Protein AF-A0AAW5AUQ8-F1 (afdb_monomer_lite)

Sequence (265 aa):
MKAKEVIKRIFVQLNVLSTINRLRYYKKQRVYYNVNNAKYKKRCLFIYIVDPFIEKAFPERHQNLWQAKEMARIIGTRGYVVDVVDYMNRNAKLKFNYDMVVGLIPRGIDIYTKHMNPGCLRIAYLTSMNLAITTGNEKIRLDELKQRRGIELSPRRGSSTVIGKEIEQFDGAWYIGNKYNFHSYDCFKMPPSFRIVNSGYAFDWAKENIERDSKSFVFFASSGQVHKGLDLLLELFSQHLKDYTLYVCGWKLRKECNLLEMSIG

Structure (mmCIF, N/CA/C/O backbone):
data_AF-A0AAW5AUQ8-F1
#
_entry.id   AF-A0AAW5AUQ8-F1
#
loop_
_atom_site.group_PDB
_atom_site.id
_atom_site.type_symbol
_atom_site.label_atom_id
_atom_site.label_alt_id
_atom_site.label_comp_id
_atom_site.label_asym_id
_atom_site.label_entity_id
_atom_site.label_seq_id
_atom_site.pdbx_PDB_ins_code
_atom_site.Cartn_x
_atom_site.Cartn_y
_atom_site.Cartn_z
_atom_site.occupancy
_atom_site.B_iso_or_equiv
_atom_site.auth_seq_id
_atom_site.auth_comp_id
_atom_site.auth_asym_id
_atom_site.auth_atom_id
_atom_site.pdbx_PDB_model_num
ATOM 1 N N . MET A 1 1 ? 24.697 2.304 44.919 1.00 51.31 1 MET A N 1
ATOM 2 C CA . MET A 1 1 ? 25.376 1.736 43.727 1.00 51.31 1 MET A CA 1
ATOM 3 C C . MET A 1 1 ? 24.423 1.275 42.617 1.00 51.31 1 MET A C 1
ATOM 5 O O . MET A 1 1 ? 24.689 1.606 41.476 1.00 51.31 1 MET A O 1
ATOM 9 N N . LYS A 1 2 ? 23.271 0.643 42.894 1.00 59.00 2 LYS A N 1
ATOM 10 C CA . LYS A 1 2 ? 22.385 0.056 41.858 1.00 59.00 2 LYS A CA 1
ATOM 11 C C . LYS A 1 2 ? 21.810 1.015 40.787 1.00 59.00 2 LYS A C 1
ATOM 13 O O . LYS A 1 2 ? 21.584 0.586 39.662 1.00 59.00 2 LYS A O 1
ATOM 18 N N . ALA A 1 3 ? 21.596 2.300 41.085 1.00 53.41 3 ALA A N 1
ATOM 19 C CA . ALA A 1 3 ? 20.976 3.238 40.136 1.00 53.41 3 ALA A CA 1
ATOM 20 C C . ALA A 1 3 ? 21.895 3.644 38.962 1.00 53.41 3 ALA A C 1
ATOM 22 O O . ALA A 1 3 ? 21.428 3.777 37.832 1.00 53.41 3 ALA A O 1
ATOM 23 N N . LYS A 1 4 ? 23.209 3.794 39.198 1.00 43.59 4 LYS A N 1
ATOM 24 C CA . LYS A 1 4 ? 24.175 4.190 38.154 1.00 43.59 4 LYS A CA 1
ATOM 25 C C . LYS A 1 4 ? 24.398 3.070 37.128 1.00 43.59 4 LYS A C 1
ATOM 27 O O . LYS A 1 4 ? 24.438 3.356 35.933 1.00 43.59 4 LYS A O 1
ATOM 32 N N . GLU A 1 5 ? 24.453 1.806 37.560 1.00 54.34 5 GLU A N 1
ATOM 33 C CA . GLU A 1 5 ? 24.491 0.641 36.659 1.00 54.34 5 GLU A CA 1
ATOM 34 C C . GLU A 1 5 ? 23.248 0.543 35.762 1.00 54.34 5 GLU A C 1
ATOM 36 O O . GLU A 1 5 ? 23.368 0.262 34.568 1.00 54.34 5 GLU A O 1
ATOM 41 N N . VAL A 1 6 ? 22.053 0.775 36.320 1.00 58.03 6 VAL A N 1
ATOM 42 C CA . VAL A 1 6 ? 20.783 0.696 35.579 1.00 58.03 6 VAL A CA 1
ATOM 43 C C . VAL A 1 6 ? 20.697 1.801 34.527 1.00 58.03 6 VAL A C 1
ATOM 45 O O . VAL A 1 6 ? 20.400 1.515 33.369 1.00 58.03 6 VAL A O 1
ATOM 48 N N . ILE A 1 7 ? 21.050 3.039 34.886 1.00 53.34 7 ILE A N 1
ATOM 49 C CA . ILE A 1 7 ? 21.091 4.171 33.947 1.00 53.34 7 ILE A CA 1
ATOM 50 C C . ILE A 1 7 ? 22.097 3.903 32.820 1.00 53.34 7 ILE A C 1
ATOM 52 O O . ILE A 1 7 ? 21.775 4.097 31.648 1.00 53.34 7 ILE A O 1
ATOM 56 N N . LYS A 1 8 ? 23.288 3.383 33.146 1.00 44.75 8 LYS A N 1
ATOM 57 C CA . LYS A 1 8 ? 24.311 3.027 32.150 1.00 44.75 8 LYS A CA 1
ATOM 58 C C . LYS A 1 8 ? 23.821 1.931 31.197 1.00 44.75 8 LYS A C 1
ATOM 60 O O . LYS A 1 8 ? 24.030 2.046 29.992 1.00 44.75 8 LYS A O 1
ATOM 65 N N . ARG A 1 9 ? 23.123 0.902 31.697 1.00 45.62 9 ARG A N 1
ATOM 66 C CA . ARG A 1 9 ? 22.527 -0.162 30.864 1.00 45.62 9 ARG A CA 1
ATOM 67 C C . ARG A 1 9 ? 21.424 0.361 29.944 1.00 45.62 9 ARG A C 1
ATOM 69 O O . ARG A 1 9 ? 21.434 0.018 28.766 1.00 45.62 9 ARG A O 1
ATOM 76 N N . ILE A 1 10 ? 20.531 1.215 30.446 1.00 52.53 10 ILE A N 1
ATOM 77 C CA . ILE A 1 10 ? 19.478 1.852 29.637 1.00 52.53 10 ILE A CA 1
ATOM 78 C C . ILE A 1 10 ? 20.108 2.715 28.539 1.00 52.53 10 ILE A C 1
ATOM 80 O O . ILE A 1 10 ? 19.727 2.606 27.378 1.00 52.53 10 ILE A O 1
ATOM 84 N N . PHE A 1 11 ? 21.119 3.521 28.872 1.00 45.62 11 PHE A N 1
ATOM 85 C CA . PHE A 1 11 ? 21.793 4.388 27.905 1.00 45.62 11 PHE A CA 1
ATOM 86 C C . PHE A 1 11 ? 22.533 3.589 26.820 1.00 45.62 11 PHE A C 1
ATOM 88 O O . PHE A 1 11 ? 22.452 3.916 25.637 1.00 45.62 11 PHE A O 1
ATOM 95 N N . VAL A 1 12 ? 23.196 2.490 27.195 1.00 55.72 12 VAL A N 1
ATOM 96 C CA . VAL A 1 12 ? 23.821 1.561 26.239 1.00 55.72 12 VAL A CA 1
ATOM 97 C C . VAL A 1 12 ? 22.769 0.896 25.352 1.00 55.72 12 VAL A C 1
ATOM 99 O O . VAL A 1 12 ? 22.942 0.871 24.137 1.00 55.72 12 VAL A O 1
ATOM 102 N N . GLN A 1 13 ? 21.653 0.418 25.909 1.00 49.97 13 GLN A N 1
ATOM 103 C CA . GLN A 1 13 ? 20.565 -0.169 25.120 1.00 49.97 13 GLN A CA 1
ATOM 104 C C . GLN A 1 13 ? 19.938 0.843 24.154 1.00 49.97 13 GLN A C 1
ATOM 106 O O . GLN A 1 13 ? 19.708 0.506 22.995 1.00 49.97 13 GLN A O 1
ATOM 111 N N . LEU A 1 14 ? 19.723 2.090 24.581 1.00 52.72 14 LEU A N 1
ATOM 112 C CA . LEU A 1 14 ? 19.230 3.169 23.721 1.00 52.72 14 LEU A CA 1
ATOM 113 C C . LEU A 1 14 ? 20.217 3.498 22.591 1.00 52.72 14 LEU A C 1
ATOM 115 O O . LEU A 1 14 ? 19.790 3.668 21.451 1.00 52.72 14 LEU A O 1
ATOM 119 N N . ASN A 1 15 ? 21.524 3.518 22.870 1.00 63.34 15 ASN A N 1
ATOM 120 C CA . ASN A 1 15 ? 22.565 3.735 21.858 1.00 63.34 15 ASN A CA 1
ATOM 121 C C . ASN A 1 15 ? 22.711 2.561 20.881 1.00 63.34 15 ASN A C 1
ATOM 123 O O . ASN A 1 15 ? 22.954 2.757 19.689 1.00 63.34 15 ASN A O 1
ATOM 127 N N . VAL A 1 16 ? 22.530 1.329 21.353 1.00 63.59 16 VAL A N 1
ATOM 128 C CA . VAL A 1 16 ? 22.509 0.139 20.495 1.00 63.59 16 VAL A CA 1
ATOM 129 C C . VAL A 1 16 ? 21.260 0.151 19.612 1.00 63.59 16 VAL A C 1
ATOM 131 O O . VAL A 1 16 ? 21.371 -0.025 18.400 1.00 63.59 16 VAL A O 1
ATOM 134 N N . LEU A 1 17 ? 20.082 0.441 20.173 1.00 59.78 17 LEU A N 1
ATOM 135 C CA . LEU A 1 17 ? 18.829 0.562 19.421 1.00 59.78 17 LEU A CA 1
ATOM 136 C C . LEU A 1 17 ? 18.890 1.693 18.389 1.00 59.78 17 LEU A C 1
ATOM 138 O O . LEU A 1 17 ? 18.476 1.495 17.247 1.00 59.78 17 LEU A O 1
ATOM 142 N N . SER A 1 18 ? 19.442 2.855 18.745 1.00 64.81 18 SER A N 1
ATOM 143 C CA . SER A 1 18 ? 19.611 3.977 17.815 1.00 64.81 18 SER A CA 1
ATOM 144 C C . SER A 1 18 ? 20.573 3.622 16.678 1.00 64.81 18 SER A C 1
ATOM 146 O O . SER A 1 18 ? 20.280 3.899 15.514 1.00 64.81 18 SER A O 1
ATOM 148 N N . THR A 1 19 ? 21.662 2.911 16.978 1.00 67.69 19 THR A N 1
ATOM 149 C CA . THR A 1 19 ? 22.620 2.417 15.979 1.00 67.69 19 THR A CA 1
ATOM 150 C C . THR A 1 19 ? 21.989 1.372 15.055 1.00 67.69 19 THR A C 1
ATOM 152 O O . THR A 1 19 ? 22.131 1.471 13.835 1.00 67.69 19 THR A O 1
ATOM 155 N N . ILE A 1 20 ? 21.236 0.409 15.595 1.00 70.62 20 ILE A N 1
ATOM 156 C CA . ILE A 1 20 ? 20.502 -0.601 14.816 1.00 70.62 20 ILE A CA 1
ATOM 157 C C . ILE A 1 20 ? 19.458 0.066 13.917 1.00 70.62 20 ILE A C 1
ATOM 159 O O . ILE A 1 20 ? 19.358 -0.271 12.736 1.00 70.62 20 ILE A O 1
ATOM 163 N N . ASN A 1 21 ? 18.708 1.037 14.440 1.00 70.56 21 ASN A N 1
ATOM 164 C CA . ASN A 1 21 ? 17.722 1.793 13.671 1.00 70.56 21 ASN A CA 1
ATOM 165 C C . ASN A 1 21 ? 18.383 2.602 12.554 1.00 70.56 21 ASN A C 1
ATOM 167 O O . ASN A 1 21 ? 17.881 2.616 11.432 1.00 70.56 21 ASN A O 1
ATOM 171 N N . ARG A 1 22 ? 19.551 3.197 12.818 1.00 72.75 22 ARG A N 1
ATOM 172 C CA . ARG A 1 22 ? 20.347 3.908 11.814 1.00 72.75 22 ARG A CA 1
ATOM 173 C C . ARG A 1 22 ? 20.864 2.966 10.723 1.00 72.75 22 ARG A C 1
ATOM 175 O O . ARG A 1 22 ? 20.752 3.277 9.542 1.00 72.75 22 ARG A O 1
ATOM 182 N N . LEU A 1 23 ? 21.371 1.788 11.086 1.00 72.56 23 LEU A N 1
ATOM 183 C CA . LEU A 1 23 ? 21.793 0.762 10.124 1.00 72.56 23 LEU A CA 1
ATOM 184 C C . LEU A 1 23 ? 20.619 0.251 9.281 1.00 72.56 23 LEU A C 1
ATOM 186 O O . LEU A 1 23 ? 20.751 0.102 8.067 1.00 72.56 23 LEU A O 1
ATOM 190 N N . ARG A 1 24 ? 19.460 0.009 9.905 1.00 72.62 24 ARG A N 1
ATOM 191 C CA . ARG A 1 24 ? 18.218 -0.350 9.206 1.00 72.62 24 ARG A CA 1
ATOM 192 C C . ARG A 1 24 ? 17.794 0.745 8.233 1.00 72.62 24 ARG A C 1
ATOM 194 O O . ARG A 1 24 ? 17.503 0.433 7.084 1.00 72.62 24 ARG A O 1
ATOM 201 N N . TYR A 1 25 ? 17.826 2.004 8.659 1.00 76.44 25 TYR A N 1
ATOM 202 C CA . TYR A 1 25 ? 17.542 3.150 7.801 1.00 76.44 25 TYR A CA 1
ATOM 203 C C . TYR A 1 25 ? 18.468 3.178 6.580 1.00 76.44 25 TYR A C 1
ATOM 205 O O . TYR A 1 25 ? 17.984 3.189 5.453 1.00 76.44 25 TYR A O 1
ATOM 213 N N . TYR A 1 26 ? 19.787 3.078 6.773 1.00 77.06 26 TYR A N 1
ATOM 214 C CA . TYR A 1 26 ? 20.745 3.069 5.662 1.00 77.06 26 TYR A CA 1
ATOM 215 C C . TYR A 1 26 ? 20.581 1.878 4.717 1.00 77.06 26 TYR A C 1
ATOM 217 O O . TYR A 1 26 ? 20.778 2.031 3.513 1.00 77.06 26 TYR A O 1
ATOM 225 N N . LYS A 1 27 ? 20.201 0.697 5.224 1.00 77.69 27 LYS A N 1
ATOM 226 C CA . LYS A 1 27 ? 19.850 -0.442 4.364 1.00 77.69 27 LYS A CA 1
ATOM 227 C C . LYS A 1 27 ? 18.660 -0.095 3.464 1.00 77.69 27 LYS A C 1
ATOM 229 O O . LYS A 1 27 ? 18.742 -0.305 2.260 1.00 77.69 27 LYS A O 1
ATOM 234 N N . LYS A 1 28 ? 17.616 0.536 4.008 1.00 79.94 28 LYS A N 1
ATOM 235 C CA . LYS A 1 28 ? 16.442 0.966 3.228 1.00 79.94 28 LYS A CA 1
ATOM 236 C C . LYS A 1 28 ? 16.741 2.029 2.168 1.00 79.94 28 LYS A C 1
ATOM 238 O O . LYS A 1 28 ? 16.015 2.129 1.189 1.00 79.94 28 LYS A O 1
ATOM 243 N N . GLN A 1 29 ? 17.837 2.773 2.304 1.00 82.88 29 GLN A N 1
ATOM 244 C CA . GLN A 1 29 ? 18.267 3.760 1.304 1.00 82.88 29 GLN A CA 1
ATOM 245 C C . GLN A 1 29 ? 18.998 3.147 0.093 1.00 82.88 29 GLN A C 1
ATOM 247 O O . GLN A 1 29 ? 19.510 3.875 -0.758 1.00 82.88 29 GLN A O 1
ATOM 252 N N . ARG A 1 30 ? 19.068 1.815 -0.016 1.00 89.25 30 ARG A N 1
ATOM 253 C CA . ARG A 1 30 ? 19.692 1.123 -1.151 1.00 89.25 30 ARG A CA 1
ATOM 254 C C . ARG A 1 30 ? 18.659 0.709 -2.197 1.00 89.25 30 ARG A C 1
ATOM 256 O O . ARG A 1 30 ? 17.480 0.545 -1.900 1.00 89.25 30 ARG A O 1
ATOM 263 N N . VAL A 1 31 ? 19.148 0.505 -3.416 1.00 95.44 31 VAL A N 1
ATOM 264 C CA . VAL A 1 31 ? 18.431 -0.224 -4.467 1.00 95.44 31 VAL A CA 1
ATOM 265 C C . VAL A 1 31 ? 18.875 -1.680 -4.399 1.00 95.44 31 VAL A C 1
ATOM 267 O O . VAL A 1 31 ? 20.076 -1.966 -4.362 1.00 95.44 31 VAL A O 1
ATOM 270 N N . TYR A 1 32 ? 17.911 -2.588 -4.363 1.00 96.56 32 TYR A N 1
ATOM 271 C CA . TYR A 1 32 ? 18.122 -4.027 -4.321 1.00 96.56 32 TYR A CA 1
ATOM 272 C C . TYR A 1 32 ? 17.917 -4.590 -5.717 1.00 96.56 32 TYR A C 1
ATOM 274 O O . TYR A 1 32 ? 16.794 -4.661 -6.202 1.00 96.56 32 TYR A O 1
ATOM 282 N N . TYR A 1 33 ? 19.018 -4.942 -6.374 1.00 97.19 33 TYR A N 1
ATOM 283 C CA . TYR A 1 33 ? 19.001 -5.378 -7.764 1.00 97.19 33 TYR A CA 1
ATOM 284 C C . TYR A 1 33 ? 18.732 -6.878 -7.883 1.00 97.19 33 TYR A C 1
ATOM 286 O O . TYR A 1 33 ? 19.307 -7.661 -7.129 1.00 97.19 33 TYR A O 1
ATOM 294 N N . ASN A 1 34 ? 17.925 -7.263 -8.874 1.00 97.12 34 ASN A N 1
ATOM 295 C CA . ASN A 1 34 ? 17.608 -8.645 -9.236 1.00 97.12 34 ASN A CA 1
ATOM 296 C C . ASN A 1 34 ? 17.142 -9.504 -8.047 1.00 97.12 34 ASN A C 1
ATOM 298 O O . ASN A 1 34 ? 17.666 -10.588 -7.794 1.00 97.12 34 ASN A O 1
ATOM 302 N N . VAL A 1 35 ? 16.144 -9.021 -7.303 1.00 96.56 35 VAL A N 1
ATOM 303 C CA . VAL A 1 35 ? 15.653 -9.698 -6.089 1.00 96.56 35 VAL A CA 1
ATOM 304 C C . VAL A 1 35 ? 14.987 -11.047 -6.368 1.00 96.56 35 VAL A C 1
ATOM 306 O O . VAL A 1 35 ? 14.791 -11.840 -5.451 1.00 96.56 35 VAL A O 1
ATOM 309 N N . ASN A 1 36 ? 14.615 -11.298 -7.625 1.00 96.25 36 ASN A N 1
ATOM 310 C CA . ASN A 1 36 ? 14.014 -12.542 -8.087 1.00 96.25 36 ASN A CA 1
ATOM 311 C C . ASN A 1 36 ? 15.023 -13.501 -8.748 1.00 96.25 36 ASN A C 1
ATOM 313 O O . ASN A 1 36 ? 14.602 -14.538 -9.255 1.00 96.25 36 ASN A O 1
ATOM 317 N N . ASN A 1 37 ? 16.327 -13.184 -8.740 1.00 94.88 37 ASN A N 1
ATOM 318 C CA . ASN A 1 37 ? 17.410 -13.999 -9.316 1.00 94.88 37 ASN A CA 1
ATOM 319 C C . ASN A 1 37 ? 17.166 -14.434 -10.773 1.00 94.88 37 ASN A C 1
ATOM 321 O O . ASN A 1 37 ? 17.557 -15.523 -11.196 1.00 94.88 37 ASN A O 1
ATOM 325 N N . ALA A 1 38 ? 16.511 -13.581 -11.555 1.00 94.06 38 ALA A N 1
ATOM 326 C CA . ALA A 1 38 ? 16.150 -13.870 -12.930 1.00 94.06 38 ALA A CA 1
ATOM 327 C C . ALA A 1 38 ? 17.278 -13.510 -13.913 1.00 94.06 38 ALA A C 1
ATOM 329 O O . ALA A 1 38 ? 18.170 -12.710 -13.614 1.00 94.06 38 ALA A O 1
ATOM 330 N N . LYS A 1 39 ? 17.220 -14.090 -15.118 1.00 93.81 39 LYS A N 1
ATOM 331 C CA . LYS A 1 39 ? 18.164 -13.844 -16.224 1.00 93.81 39 LYS A CA 1
ATOM 332 C C . LYS A 1 39 ? 17.438 -13.365 -17.487 1.00 93.81 39 LYS A C 1
ATOM 334 O O . LYS A 1 39 ? 17.652 -13.889 -18.575 1.00 93.81 39 LYS A O 1
ATOM 339 N N . TYR A 1 40 ? 16.547 -12.389 -17.332 1.00 95.62 40 TYR A N 1
ATOM 340 C CA . TYR A 1 40 ? 15.827 -11.778 -18.452 1.00 95.62 40 TYR A CA 1
ATOM 341 C C . TYR A 1 40 ? 16.486 -10.478 -18.915 1.00 95.62 40 TYR A C 1
ATOM 343 O O . TYR A 1 40 ? 17.280 -9.876 -18.194 1.00 95.62 40 TYR A O 1
ATOM 351 N N . LYS A 1 41 ? 16.130 -10.037 -20.127 1.00 94.38 41 LYS A N 1
ATOM 352 C CA . LYS A 1 41 ? 16.577 -8.749 -20.676 1.00 94.38 41 LYS A CA 1
ATOM 353 C C . LYS A 1 41 ? 15.757 -7.573 -20.146 1.00 94.38 41 LYS A C 1
ATOM 355 O O . LYS A 1 41 ? 16.330 -6.522 -19.887 1.00 94.38 41 LYS A O 1
ATOM 360 N N . LYS A 1 42 ? 14.440 -7.756 -19.979 1.00 98.31 42 LYS A N 1
ATOM 361 C CA . LYS A 1 42 ? 13.551 -6.693 -19.502 1.00 98.31 42 LYS A CA 1
ATOM 362 C C . LYS A 1 42 ? 13.687 -6.486 -17.999 1.00 98.31 42 LYS A C 1
ATOM 364 O O . LYS A 1 42 ? 13.855 -7.456 -17.255 1.00 98.31 42 LYS A O 1
ATOM 369 N N . ARG A 1 43 ? 13.579 -5.238 -17.545 1.00 98.69 43 ARG A N 1
ATOM 370 C CA . ARG A 1 43 ? 13.698 -4.856 -16.130 1.00 98.69 43 ARG A CA 1
ATOM 371 C C . ARG A 1 43 ? 12.453 -4.150 -15.615 1.00 98.69 43 ARG A C 1
ATOM 373 O O . ARG A 1 43 ? 11.892 -3.288 -16.283 1.00 98.69 43 ARG A O 1
ATOM 380 N N . CYS A 1 44 ? 12.051 -4.512 -14.402 1.00 98.75 44 CYS A N 1
ATOM 381 C CA . CYS A 1 44 ? 10.991 -3.860 -13.651 1.00 98.75 44 CYS A CA 1
ATOM 382 C C . CYS A 1 44 ? 11.581 -3.174 -12.417 1.00 98.75 44 CYS A C 1
ATOM 384 O O . CYS A 1 44 ? 12.219 -3.838 -11.597 1.00 98.75 44 CYS A O 1
ATOM 386 N N . LEU A 1 45 ? 11.316 -1.878 -12.249 1.00 98.62 45 LEU A N 1
ATOM 387 C CA . LEU A 1 45 ? 11.558 -1.181 -10.989 1.00 98.62 45 LEU A CA 1
ATOM 388 C C . LEU A 1 45 ? 10.313 -1.286 -10.114 1.00 98.62 45 LEU A C 1
ATOM 390 O O . LEU A 1 45 ? 9.248 -0.795 -10.479 1.00 98.62 45 LEU A O 1
ATOM 394 N N . PHE A 1 46 ? 10.451 -1.887 -8.940 1.00 98.25 46 PHE A N 1
ATOM 395 C CA . PHE A 1 46 ? 9.382 -1.997 -7.960 1.00 98.25 46 PHE A CA 1
ATOM 396 C C . PHE A 1 46 ? 9.653 -1.072 -6.766 1.00 98.25 46 PHE A C 1
ATOM 398 O O . PHE A 1 46 ? 10.503 -1.342 -5.916 1.00 98.25 46 PHE A O 1
ATOM 405 N N . ILE A 1 47 ? 8.934 0.049 -6.709 1.00 97.25 47 ILE A N 1
ATOM 406 C CA . ILE A 1 47 ? 9.048 1.057 -5.650 1.00 97.25 47 ILE A CA 1
ATOM 407 C C . ILE A 1 47 ? 8.068 0.688 -4.532 1.00 97.25 47 ILE A C 1
ATOM 409 O O . ILE A 1 47 ? 6.899 1.084 -4.549 1.00 97.25 47 ILE A O 1
ATOM 413 N N . TYR A 1 48 ? 8.535 -0.105 -3.567 1.00 95.62 48 TYR A N 1
ATOM 414 C CA . TYR A 1 48 ? 7.723 -0.579 -2.446 1.00 95.62 48 TYR A CA 1
ATOM 415 C C . TYR A 1 48 ? 8.570 -0.869 -1.198 1.00 95.62 48 TYR A C 1
ATOM 417 O O . TYR A 1 48 ? 9.562 -0.200 -0.962 1.00 95.62 48 TYR A O 1
ATOM 425 N N . ILE A 1 49 ? 8.168 -1.788 -0.320 1.00 93.69 49 ILE A N 1
ATOM 426 C CA . ILE A 1 49 ? 8.955 -2.155 0.862 1.00 93.69 49 ILE A CA 1
ATOM 427 C C . ILE A 1 49 ? 10.121 -3.065 0.472 1.00 93.69 49 ILE A C 1
ATOM 429 O O . ILE A 1 49 ? 9.946 -4.046 -0.249 1.00 93.69 49 ILE A O 1
ATOM 433 N N . VAL A 1 50 ? 11.308 -2.772 1.002 1.00 93.75 50 VAL A N 1
ATOM 434 C CA . VAL A 1 50 ? 12.512 -3.580 0.743 1.00 93.75 50 VAL A CA 1
ATOM 435 C C . VAL A 1 50 ? 12.759 -4.658 1.796 1.00 93.75 50 VAL A C 1
ATOM 437 O O . VAL A 1 50 ? 13.477 -5.611 1.515 1.00 93.75 50 VAL A O 1
ATOM 440 N N . ASP A 1 51 ? 12.161 -4.545 2.991 1.00 90.88 51 ASP A N 1
ATOM 441 C CA . ASP A 1 51 ? 12.398 -5.462 4.122 1.00 90.88 51 ASP A CA 1
ATOM 442 C C . ASP A 1 51 ? 12.364 -6.960 3.741 1.00 90.88 51 ASP A C 1
ATOM 444 O O . ASP A 1 51 ? 13.285 -7.685 4.131 1.00 90.88 51 ASP A O 1
ATOM 448 N N . PRO A 1 52 ? 11.403 -7.443 2.926 1.00 91.38 52 PRO A N 1
ATOM 449 C CA . PRO A 1 52 ? 11.333 -8.855 2.552 1.00 91.38 52 PRO A CA 1
ATOM 450 C C . PRO A 1 52 ? 12.559 -9.367 1.791 1.00 91.38 52 PRO A C 1
ATOM 452 O O . PRO A 1 52 ? 12.848 -10.559 1.833 1.00 91.38 52 PRO A O 1
ATOM 455 N N . PHE A 1 53 ? 13.274 -8.489 1.092 1.00 91.38 53 PHE A N 1
ATOM 456 C CA . PHE A 1 53 ? 14.401 -8.842 0.226 1.00 91.38 53 PHE A CA 1
ATOM 457 C C . PHE A 1 53 ? 15.760 -8.711 0.929 1.00 91.38 53 PHE A C 1
ATOM 459 O O . PHE A 1 53 ? 16.794 -9.013 0.340 1.00 91.38 53 PHE A O 1
ATOM 466 N N . ILE A 1 54 ? 15.769 -8.248 2.184 1.00 86.94 54 ILE A N 1
ATOM 467 C CA . ILE A 1 54 ? 16.988 -7.985 2.964 1.00 86.94 54 ILE A CA 1
ATOM 468 C C . ILE A 1 54 ? 17.127 -8.966 4.122 1.00 86.94 54 ILE A C 1
ATOM 470 O O . ILE A 1 54 ? 18.240 -9.357 4.485 1.00 86.94 54 ILE A O 1
ATOM 474 N N . GLU A 1 55 ? 16.011 -9.271 4.780 1.00 78.25 55 GLU A N 1
ATOM 475 C CA . GLU A 1 55 ? 16.011 -10.067 6.000 1.00 78.25 55 GLU A CA 1
ATOM 476 C C . GLU A 1 55 ? 16.295 -11.547 5.673 1.00 78.25 55 GLU A C 1
ATOM 478 O O . GLU A 1 55 ? 15.681 -12.128 4.779 1.00 78.25 55 GLU A O 1
ATOM 483 N N . LYS A 1 56 ? 17.264 -12.149 6.387 1.00 72.94 56 LYS A N 1
ATOM 484 C CA . LYS A 1 56 ? 17.662 -13.559 6.200 1.00 72.94 56 LYS A CA 1
ATOM 485 C C . LYS A 1 56 ? 16.527 -14.520 6.563 1.00 72.94 56 LYS A C 1
ATOM 487 O O . LYS A 1 56 ? 16.284 -15.477 5.840 1.00 72.94 56 LYS A O 1
ATOM 492 N N . ALA A 1 57 ? 15.860 -14.253 7.684 1.00 76.75 57 ALA A N 1
ATOM 493 C CA . ALA A 1 57 ? 14.622 -14.913 8.070 1.00 76.75 57 ALA A CA 1
ATOM 494 C C . ALA A 1 57 ? 13.451 -14.057 7.590 1.00 76.75 57 ALA A C 1
ATOM 496 O O . ALA A 1 57 ? 13.518 -12.828 7.657 1.00 76.75 57 ALA A O 1
ATOM 497 N N . PHE A 1 58 ? 12.400 -14.694 7.083 1.00 73.75 58 PHE A N 1
ATOM 498 C CA . PHE A 1 58 ? 11.257 -13.965 6.565 1.00 73.75 58 PHE A CA 1
ATOM 499 C C . PHE A 1 58 ? 10.451 -13.325 7.714 1.00 73.75 58 PHE A C 1
ATOM 501 O O . PHE A 1 58 ? 10.047 -14.035 8.632 1.00 73.75 58 PHE A O 1
ATOM 508 N N . PRO A 1 59 ? 10.218 -12.000 7.702 1.00 69.19 59 PRO A N 1
ATOM 509 C CA . PRO A 1 59 ? 9.497 -11.337 8.783 1.00 69.19 59 PRO A CA 1
ATOM 510 C C . PRO A 1 59 ? 7.982 -11.573 8.701 1.00 69.19 59 PRO A C 1
ATOM 512 O O . PRO A 1 59 ? 7.287 -10.948 7.902 1.00 69.19 59 PRO A O 1
ATOM 515 N N . GLU A 1 60 ? 7.439 -12.389 9.602 1.00 72.38 60 GLU A N 1
ATOM 516 C CA . GLU A 1 60 ? 5.997 -12.676 9.721 1.00 72.38 60 GLU A CA 1
ATOM 517 C C . GLU A 1 60 ? 5.245 -11.633 10.567 1.00 72.38 60 GLU A C 1
ATOM 519 O O . GLU A 1 60 ? 4.489 -11.950 11.477 1.00 72.38 60 GLU A O 1
ATOM 524 N N . ARG A 1 61 ? 5.473 -10.342 10.298 1.00 79.25 61 ARG A N 1
ATOM 525 C CA . ARG A 1 61 ? 4.858 -9.246 11.081 1.00 79.25 61 ARG A CA 1
ATOM 526 C C . ARG A 1 61 ? 3.682 -8.564 10.394 1.00 79.25 61 ARG A C 1
ATOM 528 O O . ARG A 1 61 ? 2.872 -7.922 11.055 1.00 79.25 61 ARG A O 1
ATOM 535 N N . HIS A 1 62 ? 3.628 -8.613 9.065 1.00 83.56 62 HIS A N 1
ATOM 536 C CA . HIS A 1 62 ? 2.581 -7.954 8.295 1.00 83.56 62 HIS A CA 1
ATOM 537 C C . HIS A 1 62 ? 2.470 -8.564 6.894 1.00 83.56 62 HIS A C 1
ATOM 539 O O . HIS A 1 62 ? 3.476 -8.851 6.246 1.00 83.56 62 HIS A O 1
ATOM 545 N N . GLN A 1 63 ? 1.240 -8.713 6.404 1.00 85.31 63 GLN A N 1
ATOM 546 C CA . GLN A 1 63 ? 0.949 -9.378 5.132 1.00 85.31 63 GLN A CA 1
ATOM 547 C C . GLN A 1 63 ? 1.625 -8.760 3.901 1.00 85.31 63 GLN A C 1
ATOM 549 O O . GLN A 1 63 ? 2.020 -9.460 2.973 1.00 85.31 63 GLN A O 1
ATOM 554 N N . ASN A 1 64 ? 1.826 -7.443 3.904 1.00 89.75 64 ASN A N 1
ATOM 555 C CA . ASN A 1 64 ? 2.491 -6.759 2.795 1.00 89.75 64 ASN A CA 1
ATOM 556 C C . ASN A 1 64 ? 3.889 -7.317 2.476 1.00 89.75 64 ASN A C 1
ATOM 558 O O . ASN A 1 64 ? 4.337 -7.205 1.338 1.00 89.75 64 ASN A O 1
ATOM 562 N N . LEU A 1 65 ? 4.573 -7.918 3.455 1.00 90.62 65 LEU A N 1
ATOM 563 C CA . LEU A 1 65 ? 5.917 -8.465 3.292 1.00 90.62 65 LEU A CA 1
ATOM 564 C C . LEU A 1 65 ? 5.915 -9.667 2.347 1.00 90.62 65 LEU A C 1
ATOM 566 O O . LEU A 1 65 ? 6.791 -9.770 1.488 1.00 90.62 65 LEU A O 1
ATOM 570 N N . TRP A 1 66 ? 4.928 -10.557 2.474 1.00 88.88 66 TRP A N 1
ATOM 571 C CA . TRP A 1 66 ? 4.868 -11.760 1.640 1.00 88.88 66 TRP A CA 1
ATOM 572 C C . TRP A 1 66 ? 4.300 -11.394 0.272 1.00 88.88 66 TRP A C 1
ATOM 574 O O . TRP A 1 66 ? 4.843 -11.822 -0.743 1.00 88.88 66 TRP A O 1
ATOM 584 N N . GLN A 1 67 ? 3.309 -10.493 0.237 1.00 91.62 67 GLN A N 1
ATOM 585 C CA . GLN A 1 67 ? 2.756 -9.954 -1.005 1.00 91.62 67 GLN A CA 1
ATOM 586 C C . GLN A 1 67 ? 3.835 -9.273 -1.850 1.00 91.62 67 GLN A C 1
ATOM 588 O O . GLN A 1 67 ? 3.869 -9.462 -3.059 1.00 91.62 67 GLN A O 1
ATOM 593 N N . ALA A 1 68 ? 4.752 -8.515 -1.238 1.00 93.88 68 ALA A N 1
ATOM 594 C CA . ALA A 1 68 ? 5.870 -7.896 -1.949 1.00 93.88 68 ALA A CA 1
ATOM 595 C C . ALA A 1 68 ? 6.773 -8.932 -2.632 1.00 93.88 68 ALA A C 1
ATOM 597 O O . ALA A 1 68 ? 7.109 -8.763 -3.806 1.00 93.88 68 ALA A O 1
ATOM 598 N N . LYS A 1 69 ? 7.135 -10.015 -1.926 1.00 92.94 69 LYS A N 1
ATOM 599 C CA . LYS A 1 69 ? 7.900 -11.118 -2.527 1.00 92.94 69 LYS A CA 1
ATOM 600 C C . LYS A 1 69 ? 7.134 -11.777 -3.662 1.00 92.94 69 LYS A C 1
ATOM 602 O O . LYS A 1 69 ? 7.712 -12.026 -4.716 1.00 92.94 69 LYS A O 1
ATOM 607 N N . GLU A 1 70 ? 5.851 -12.034 -3.449 1.00 93.56 70 GLU A N 1
ATOM 608 C CA . GLU A 1 70 ? 5.028 -12.738 -4.421 1.00 93.56 70 GLU A CA 1
ATOM 609 C C . GLU A 1 70 ? 4.786 -11.900 -5.679 1.00 93.56 70 GLU A C 1
ATOM 611 O O . GLU A 1 70 ? 4.919 -12.409 -6.788 1.00 93.56 70 GLU A O 1
ATOM 616 N N . MET A 1 71 ? 4.565 -10.591 -5.538 1.00 95.75 71 MET A N 1
ATOM 617 C CA . MET A 1 71 ? 4.517 -9.666 -6.672 1.00 95.75 71 MET A CA 1
ATOM 618 C C . MET A 1 71 ? 5.828 -9.690 -7.464 1.00 95.75 71 MET A C 1
ATOM 620 O O . MET A 1 71 ? 5.795 -9.849 -8.682 1.00 95.75 71 MET A O 1
ATOM 624 N N . ALA A 1 72 ? 6.988 -9.611 -6.799 1.00 97.19 72 ALA A N 1
ATOM 625 C CA . ALA A 1 72 ? 8.284 -9.690 -7.479 1.00 97.19 72 ALA A CA 1
ATOM 626 C C . ALA A 1 72 ? 8.487 -11.038 -8.201 1.00 97.19 72 ALA A C 1
ATOM 628 O O . ALA A 1 72 ? 8.996 -11.076 -9.325 1.00 97.19 72 ALA A O 1
ATOM 629 N N . ARG A 1 73 ? 8.047 -12.147 -7.593 1.00 96.56 73 ARG A N 1
ATOM 630 C CA . ARG A 1 73 ? 8.079 -13.480 -8.207 1.00 96.56 73 ARG A CA 1
ATOM 631 C C . ARG A 1 73 ? 7.191 -13.539 -9.451 1.00 96.56 73 ARG A C 1
ATOM 633 O O . ARG A 1 73 ? 7.674 -13.940 -10.508 1.00 96.56 73 ARG A O 1
ATOM 640 N N . ILE A 1 74 ? 5.931 -13.107 -9.352 1.00 96.75 74 ILE A N 1
ATOM 641 C CA . ILE A 1 74 ? 4.960 -13.104 -10.457 1.00 96.75 74 ILE A CA 1
ATOM 642 C C . ILE A 1 74 ? 5.448 -12.218 -11.604 1.00 96.75 74 ILE A C 1
ATOM 644 O O . ILE A 1 74 ? 5.449 -12.669 -12.748 1.00 96.75 74 ILE A O 1
ATOM 648 N N . ILE A 1 75 ? 5.941 -11.009 -11.322 1.00 97.81 75 ILE A N 1
ATOM 649 C CA . ILE A 1 75 ? 6.559 -10.138 -12.334 1.00 97.81 75 ILE A CA 1
ATOM 650 C C . ILE A 1 75 ? 7.723 -10.871 -13.026 1.00 97.81 75 ILE A C 1
ATOM 652 O O . ILE A 1 75 ? 7.828 -10.860 -14.253 1.00 97.81 75 ILE A O 1
ATOM 656 N N . GLY A 1 76 ? 8.537 -11.598 -12.256 1.00 97.62 76 GLY A N 1
ATOM 657 C CA . GLY A 1 76 ? 9.578 -12.485 -12.777 1.00 97.62 76 GLY A CA 1
ATOM 658 C C . GLY A 1 76 ? 9.068 -13.550 -13.745 1.00 97.62 76 GLY A C 1
ATOM 659 O O . GLY A 1 76 ? 9.649 -13.729 -14.812 1.00 97.62 76 GLY A O 1
ATOM 660 N N . THR A 1 77 ? 7.952 -14.215 -13.431 1.00 97.31 77 THR A N 1
ATOM 661 C CA . THR A 1 77 ? 7.337 -15.207 -14.339 1.00 97.31 77 THR A CA 1
ATOM 662 C C . THR A 1 77 ? 6.857 -14.603 -15.660 1.00 97.31 77 THR A C 1
ATOM 664 O O . THR A 1 77 ? 6.646 -15.332 -16.624 1.00 97.31 77 THR A O 1
ATOM 667 N N . ARG A 1 78 ? 6.719 -13.272 -15.734 1.00 96.75 78 ARG A N 1
ATOM 668 C CA . ARG A 1 78 ? 6.378 -12.532 -16.957 1.00 96.75 78 ARG A CA 1
ATOM 669 C C . ARG A 1 78 ? 7.603 -12.008 -17.713 1.00 96.75 78 ARG A C 1
ATOM 671 O O . ARG A 1 78 ? 7.452 -11.185 -18.609 1.00 96.75 78 ARG A O 1
ATOM 678 N N . GLY A 1 79 ? 8.804 -12.485 -17.381 1.00 97.69 79 GLY A N 1
ATOM 679 C CA . GLY A 1 79 ? 10.021 -12.200 -18.144 1.00 97.69 79 GLY A CA 1
ATOM 680 C C . GLY A 1 79 ? 10.758 -10.924 -17.732 1.00 97.69 79 GLY A C 1
ATOM 681 O O . GLY A 1 79 ? 11.470 -10.349 -18.553 1.00 97.69 79 GLY A O 1
ATOM 682 N N . TYR A 1 80 ? 10.602 -10.477 -16.482 1.00 98.69 80 TYR A N 1
ATOM 683 C CA . TYR A 1 80 ? 11.277 -9.288 -15.954 1.00 98.69 80 TYR A CA 1
ATOM 684 C C . TYR A 1 80 ? 12.296 -9.640 -14.863 1.00 98.69 80 TYR A C 1
ATOM 686 O O . TYR A 1 80 ? 12.031 -10.422 -13.949 1.00 98.69 80 TYR A O 1
ATOM 694 N N . VAL A 1 81 ? 13.463 -9.008 -14.912 1.00 98.69 81 VAL A N 1
ATOM 695 C CA . VAL A 1 81 ? 14.344 -8.869 -13.746 1.00 98.69 81 VAL A CA 1
ATOM 696 C C . VAL A 1 81 ? 13.761 -7.788 -12.840 1.00 98.69 81 VAL A C 1
ATOM 698 O O . VAL A 1 81 ? 13.459 -6.696 -13.319 1.00 98.69 81 VAL A O 1
ATOM 701 N N . VAL A 1 82 ? 13.585 -8.078 -11.550 1.00 98.69 82 VAL A N 1
ATOM 702 C CA . VAL A 1 82 ? 12.964 -7.134 -10.608 1.00 98.69 82 VAL A CA 1
ATOM 703 C C . VAL A 1 82 ? 14.023 -6.488 -9.732 1.00 98.69 82 VAL A C 1
ATOM 705 O O . VAL A 1 82 ? 14.719 -7.171 -8.980 1.00 98.69 82 VAL A O 1
ATOM 708 N N . ASP A 1 83 ? 14.102 -5.164 -9.795 1.00 98.44 83 ASP A N 1
ATOM 709 C CA . ASP A 1 83 ? 14.847 -4.354 -8.839 1.00 98.44 83 ASP A CA 1
ATOM 710 C C . ASP A 1 83 ? 13.865 -3.684 -7.880 1.00 98.44 83 ASP A C 1
ATOM 712 O O . ASP A 1 83 ? 12.793 -3.244 -8.292 1.00 98.44 83 ASP A O 1
ATOM 716 N N . VAL A 1 84 ? 14.219 -3.591 -6.601 1.00 97.88 84 VAL A N 1
ATOM 717 C CA . VAL A 1 84 ? 13.348 -3.029 -5.562 1.00 97.88 84 VAL A CA 1
ATOM 718 C C . VAL A 1 84 ? 14.014 -1.835 -4.901 1.00 97.88 84 VAL A C 1
ATOM 720 O O . VAL A 1 84 ? 15.201 -1.858 -4.571 1.00 97.88 84 VAL A O 1
ATOM 723 N N . VAL A 1 85 ? 13.230 -0.793 -4.665 1.00 96.50 85 VAL A N 1
ATOM 724 C CA . VAL A 1 85 ? 13.653 0.408 -3.948 1.00 96.50 85 VAL A CA 1
ATOM 725 C C . VAL A 1 85 ? 12.598 0.786 -2.923 1.00 96.50 85 VAL A C 1
ATOM 727 O O . VAL A 1 85 ? 11.403 0.630 -3.171 1.00 96.50 85 VAL A O 1
ATOM 730 N N . ASP A 1 86 ? 13.047 1.253 -1.756 1.00 94.94 86 ASP A N 1
ATOM 731 C CA . ASP A 1 86 ? 12.136 1.616 -0.677 1.00 94.94 86 ASP A CA 1
ATOM 732 C C . ASP A 1 86 ? 11.245 2.794 -1.095 1.00 94.94 86 ASP A C 1
ATOM 734 O O . ASP A 1 86 ? 11.731 3.787 -1.638 1.00 94.94 86 ASP A O 1
ATOM 738 N N . TYR A 1 87 ? 9.948 2.707 -0.804 1.00 92.38 87 TYR A N 1
ATOM 739 C CA . TYR A 1 87 ? 8.963 3.746 -1.123 1.00 92.38 87 TYR A CA 1
ATOM 740 C C . TYR A 1 87 ? 9.180 5.081 -0.385 1.00 92.38 87 TYR A C 1
ATOM 742 O O . TYR A 1 87 ? 8.398 6.013 -0.572 1.00 92.38 87 TYR A O 1
ATOM 750 N N . MET A 1 88 ? 10.196 5.184 0.475 1.00 89.81 88 MET A N 1
ATOM 751 C CA . MET A 1 88 ? 10.649 6.432 1.094 1.00 89.81 88 MET A CA 1
ATOM 752 C C . MET A 1 88 ? 11.962 6.959 0.497 1.00 89.81 88 MET A C 1
ATOM 754 O O . MET A 1 88 ? 12.383 8.067 0.833 1.00 89.81 88 MET A O 1
ATOM 758 N N . ASN A 1 89 ? 12.632 6.198 -0.370 1.00 91.81 89 ASN A N 1
ATOM 759 C CA . ASN A 1 89 ? 13.928 6.569 -0.925 1.00 91.81 89 ASN A CA 1
ATOM 760 C C . ASN A 1 89 ? 13.779 7.480 -2.153 1.00 91.81 89 ASN A C 1
ATOM 762 O O . ASN A 1 89 ? 13.683 7.026 -3.292 1.00 91.81 89 ASN A O 1
ATOM 766 N N . ARG A 1 90 ? 13.804 8.792 -1.908 1.00 89.81 90 ARG A N 1
ATOM 767 C CA . ARG A 1 90 ? 13.696 9.837 -2.942 1.00 89.81 90 ARG A CA 1
ATOM 768 C C . ARG A 1 90 ? 14.986 10.092 -3.724 1.00 89.81 90 ARG A C 1
ATOM 770 O O . ARG A 1 90 ? 14.950 10.800 -4.718 1.00 89.81 90 ARG A O 1
ATOM 777 N N . ASN A 1 91 ? 16.109 9.533 -3.275 1.00 90.62 91 ASN A N 1
ATOM 778 C CA . ASN A 1 91 ? 17.444 9.843 -3.795 1.00 90.62 91 ASN A CA 1
ATOM 779 C C . ASN A 1 91 ? 18.158 8.596 -4.334 1.00 90.62 91 ASN A C 1
ATOM 781 O O . ASN A 1 91 ? 19.390 8.559 -4.413 1.00 90.62 91 ASN A O 1
ATOM 785 N N . ALA A 1 92 ? 17.405 7.541 -4.648 1.00 92.50 92 ALA A N 1
ATOM 786 C CA . ALA A 1 92 ? 17.984 6.287 -5.090 1.00 92.50 92 ALA A CA 1
ATOM 787 C C . ALA A 1 92 ? 18.695 6.473 -6.437 1.00 92.50 92 ALA A C 1
ATOM 789 O O . ALA A 1 92 ? 18.135 7.021 -7.384 1.00 92.50 92 ALA A O 1
ATOM 790 N N . LYS A 1 93 ? 19.934 5.986 -6.528 1.00 93.56 93 LYS A N 1
ATOM 791 C CA . LYS A 1 93 ? 20.719 6.008 -7.766 1.00 93.56 93 LYS A CA 1
ATOM 792 C C . LYS A 1 93 ? 20.504 4.700 -8.521 1.00 93.56 93 LYS A C 1
ATOM 794 O O . LYS A 1 93 ? 20.982 3.648 -8.083 1.00 93.56 93 LYS A O 1
ATOM 799 N N . LEU A 1 94 ? 19.764 4.772 -9.624 1.00 96.75 94 LEU A N 1
ATOM 800 C CA . LEU A 1 94 ? 19.432 3.621 -10.459 1.00 96.75 94 LEU A CA 1
ATOM 801 C C . LEU A 1 94 ? 20.577 3.330 -11.441 1.00 96.75 94 LEU A C 1
ATOM 803 O O . LEU A 1 94 ? 21.125 4.239 -12.058 1.00 96.75 94 LEU A O 1
ATOM 807 N N . LYS A 1 95 ? 20.960 2.054 -11.562 1.00 96.94 95 LYS A N 1
ATOM 808 C CA . LYS A 1 95 ? 22.030 1.596 -12.472 1.00 96.94 95 LYS A CA 1
ATOM 809 C C . LYS A 1 95 ? 21.547 1.265 -13.882 1.00 96.94 95 LYS A C 1
ATOM 811 O O . LYS A 1 95 ? 22.364 1.167 -14.790 1.00 96.94 95 LYS A O 1
ATOM 816 N N . PHE A 1 96 ? 20.253 1.024 -14.042 1.00 97.69 96 PHE A N 1
ATOM 817 C CA . PHE A 1 96 ? 19.663 0.500 -15.267 1.00 97.69 96 PHE A CA 1
ATOM 818 C C . PHE A 1 96 ? 18.488 1.363 -15.701 1.00 97.69 96 PHE A C 1
ATOM 820 O O . PHE A 1 96 ? 17.944 2.120 -14.895 1.00 97.69 96 PHE A O 1
ATOM 827 N N . ASN A 1 97 ? 18.098 1.190 -16.960 1.00 98.25 97 ASN A N 1
ATOM 828 C CA . ASN A 1 97 ? 16.800 1.625 -17.441 1.00 98.25 97 ASN A CA 1
ATOM 829 C C . ASN A 1 97 ? 15.785 0.480 -17.328 1.00 98.25 97 ASN A C 1
ATOM 831 O O . ASN A 1 97 ? 16.164 -0.694 -17.258 1.00 98.25 97 ASN A O 1
ATOM 835 N N . TYR A 1 98 ? 14.506 0.835 -17.293 1.00 98.62 98 TYR A N 1
ATOM 836 C CA . TYR A 1 98 ? 13.406 -0.068 -16.984 1.00 98.62 98 TYR A CA 1
ATOM 837 C C . TYR A 1 98 ? 12.354 -0.061 -18.086 1.00 98.62 98 TYR A C 1
ATOM 839 O O . TYR A 1 98 ? 12.075 0.969 -18.696 1.00 98.62 98 TYR A O 1
ATOM 847 N N . ASP A 1 99 ? 11.753 -1.228 -18.298 1.00 98.69 99 ASP A N 1
ATOM 848 C CA . ASP A 1 99 ? 10.641 -1.455 -19.225 1.00 98.69 99 ASP A CA 1
ATOM 849 C C . ASP A 1 99 ? 9.292 -1.473 -18.493 1.00 98.69 99 ASP A C 1
ATOM 851 O O . ASP A 1 99 ? 8.232 -1.481 -19.116 1.00 98.69 99 ASP A O 1
ATOM 855 N N . MET A 1 100 ? 9.327 -1.531 -17.161 1.00 98.62 100 MET A N 1
ATOM 856 C CA . MET A 1 100 ? 8.160 -1.404 -16.301 1.00 98.62 100 MET A CA 1
ATOM 857 C C . MET A 1 100 ? 8.545 -0.743 -14.976 1.00 98.62 100 MET A C 1
ATOM 859 O O . MET A 1 100 ? 9.585 -1.048 -14.392 1.00 98.62 100 MET A O 1
ATOM 863 N N . VAL A 1 101 ? 7.683 0.127 -14.467 1.00 98.25 101 VAL A N 1
ATOM 864 C CA . VAL A 1 101 ? 7.778 0.712 -13.132 1.00 98.25 101 VAL A CA 1
ATOM 865 C C . VAL A 1 101 ? 6.474 0.442 -12.403 1.00 98.25 101 VAL A C 1
ATOM 867 O O . VAL A 1 101 ? 5.407 0.831 -12.865 1.00 98.25 101 VAL A O 1
ATOM 870 N N . VAL A 1 102 ? 6.561 -0.197 -11.241 1.00 98.12 102 VAL A N 1
ATOM 871 C CA . VAL A 1 102 ? 5.439 -0.361 -10.314 1.00 98.12 102 VAL A CA 1
ATOM 872 C C . VAL A 1 102 ? 5.693 0.551 -9.120 1.00 98.12 102 VAL A C 1
ATOM 874 O O . VAL A 1 102 ? 6.623 0.320 -8.344 1.00 98.12 102 VAL A O 1
ATOM 877 N N . GLY A 1 103 ? 4.891 1.606 -8.985 1.00 95.31 103 GLY A N 1
ATOM 878 C CA . GLY A 1 103 ? 5.088 2.651 -7.982 1.00 95.31 103 GLY A CA 1
ATOM 879 C C . GLY A 1 103 ? 4.033 2.632 -6.887 1.00 95.31 103 GLY A C 1
ATOM 880 O O . GLY A 1 103 ? 2.850 2.649 -7.200 1.00 95.31 103 GLY A O 1
ATOM 881 N N . LEU A 1 104 ? 4.419 2.663 -5.608 1.00 94.06 104 LEU A N 1
ATOM 882 C CA . LEU A 1 104 ? 3.467 2.955 -4.531 1.00 94.06 104 LEU A CA 1
ATOM 883 C C . LEU A 1 104 ? 2.992 4.414 -4.633 1.00 94.06 104 LEU A C 1
ATOM 885 O O . LEU A 1 104 ? 3.783 5.334 -4.416 1.00 94.06 104 LEU A O 1
ATOM 889 N N . ILE A 1 105 ? 1.707 4.629 -4.916 1.00 89.62 105 ILE A N 1
ATOM 890 C CA . ILE A 1 105 ? 1.108 5.962 -5.091 1.00 89.62 105 ILE A CA 1
ATOM 891 C C . ILE A 1 105 ? 0.029 6.202 -4.012 1.00 89.62 105 ILE A C 1
ATOM 893 O O . ILE A 1 105 ? -0.734 5.284 -3.705 1.00 89.62 105 ILE A O 1
ATOM 897 N N . PRO A 1 106 ? -0.069 7.414 -3.424 1.00 86.06 106 PRO A N 1
ATOM 898 C CA . PRO A 1 106 ? 0.838 8.558 -3.569 1.00 86.06 106 PRO A CA 1
ATOM 899 C C . PRO A 1 106 ? 2.085 8.429 -2.696 1.00 86.06 106 PRO A C 1
ATOM 901 O O . PRO A 1 106 ? 1.986 8.118 -1.509 1.00 86.06 106 PRO A O 1
ATOM 904 N N . ARG A 1 107 ? 3.255 8.762 -3.255 1.00 83.69 107 ARG A N 1
ATOM 905 C CA . ARG A 1 107 ? 4.500 8.978 -2.484 1.00 83.69 107 ARG A CA 1
ATOM 906 C C . ARG A 1 107 ? 5.373 10.135 -2.974 1.00 83.69 107 ARG A C 1
ATOM 908 O O . ARG A 1 107 ? 6.309 10.515 -2.264 1.00 83.69 107 ARG A O 1
ATOM 915 N N . GLY A 1 108 ? 5.065 10.705 -4.143 1.00 78.12 108 GLY A N 1
ATOM 916 C CA . GLY A 1 108 ? 5.859 11.780 -4.746 1.00 78.12 108 GLY A CA 1
ATOM 917 C C . GLY A 1 108 ? 7.299 11.349 -5.029 1.00 78.12 108 GLY A C 1
ATOM 918 O O . GLY A 1 108 ? 8.224 12.131 -4.830 1.00 78.12 108 GLY A O 1
ATOM 919 N N . ILE A 1 109 ? 7.496 10.077 -5.388 1.00 84.81 109 ILE A N 1
ATOM 920 C CA . ILE A 1 109 ? 8.800 9.536 -5.764 1.00 84.81 109 ILE A CA 1
ATOM 921 C C . ILE A 1 109 ? 8.855 9.453 -7.278 1.00 84.81 109 ILE A C 1
ATOM 923 O O . ILE A 1 109 ? 8.180 8.615 -7.871 1.00 84.81 109 ILE A O 1
ATOM 927 N N . ASP A 1 110 ? 9.703 10.288 -7.868 1.00 89.12 110 ASP A N 1
ATOM 928 C CA . ASP A 1 110 ? 10.037 10.257 -9.288 1.00 89.12 110 ASP A CA 1
ATOM 929 C C . ASP A 1 110 ? 11.556 10.144 -9.485 1.00 89.12 110 ASP A C 1
ATOM 931 O O . ASP A 1 110 ? 12.250 11.061 -9.914 1.00 89.12 110 ASP A O 1
ATOM 935 N N . ILE A 1 111 ? 12.095 8.991 -9.097 1.00 93.62 111 ILE A N 1
ATOM 936 C CA . ILE A 1 111 ? 13.504 8.634 -9.331 1.00 93.62 111 ILE A CA 1
ATOM 937 C C . ILE A 1 111 ? 13.706 7.913 -10.669 1.00 93.62 111 ILE A C 1
ATOM 939 O O . ILE A 1 111 ? 14.835 7.599 -11.035 1.00 93.62 111 ILE A O 1
ATOM 943 N N . TYR A 1 112 ? 12.617 7.593 -11.371 1.00 95.06 112 TYR A N 1
ATOM 944 C CA . TYR A 1 112 ? 12.616 6.636 -12.472 1.00 95.06 112 TYR A CA 1
ATOM 945 C C . TYR A 1 112 ? 12.369 7.273 -13.835 1.00 95.06 112 TYR A C 1
ATOM 947 O O . TYR A 1 112 ? 12.745 6.650 -14.820 1.00 95.06 112 TYR A O 1
ATOM 955 N N . THR A 1 113 ? 11.813 8.490 -13.929 1.00 94.44 113 THR A N 1
ATOM 956 C CA . THR A 1 113 ? 11.460 9.090 -15.230 1.00 94.44 113 THR A CA 1
ATOM 957 C C . THR A 1 113 ? 12.641 9.155 -16.203 1.00 94.44 113 THR A C 1
ATOM 959 O O . THR A 1 113 ? 12.494 8.824 -17.376 1.00 94.44 113 THR A O 1
ATOM 962 N N . LYS A 1 114 ? 13.848 9.483 -15.719 1.00 96.12 114 LYS A N 1
ATOM 963 C CA . LYS A 1 114 ? 15.080 9.515 -16.539 1.00 96.12 114 LYS A CA 1
ATOM 964 C C . LYS A 1 114 ? 15.662 8.132 -16.866 1.00 96.12 114 LYS A C 1
ATOM 966 O O . LYS A 1 114 ? 16.628 8.038 -17.611 1.00 96.12 114 LYS A O 1
ATOM 971 N N . HIS A 1 115 ? 15.092 7.082 -16.287 1.00 97.75 115 HIS A N 1
ATOM 972 C CA . HIS A 1 115 ? 15.517 5.692 -16.411 1.00 97.75 115 HIS A CA 1
ATOM 973 C C . HIS A 1 115 ? 14.444 4.828 -17.088 1.00 97.75 115 HIS A C 1
ATOM 975 O O . HIS A 1 115 ? 14.461 3.607 -16.958 1.00 97.75 115 HIS A O 1
ATOM 981 N N . MET A 1 116 ? 13.485 5.426 -17.792 1.00 98.00 116 MET A N 1
ATOM 982 C CA . MET A 1 116 ? 12.484 4.679 -18.553 1.00 98.00 116 MET A CA 1
ATOM 983 C C . MET A 1 116 ? 12.991 4.404 -19.968 1.00 98.00 116 MET A C 1
ATOM 985 O O . MET A 1 116 ? 13.410 5.321 -20.673 1.00 98.00 116 MET A O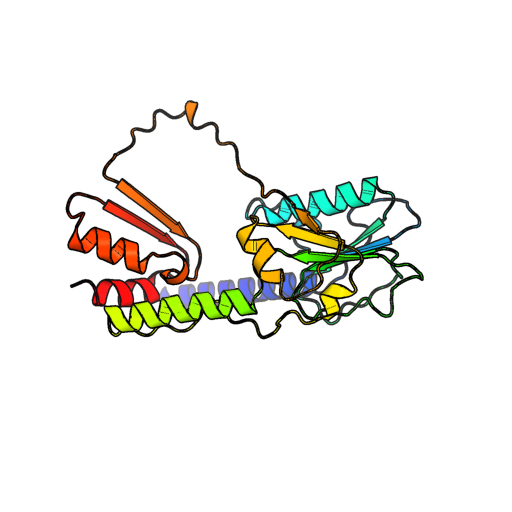 1
ATOM 989 N N . ASN A 1 117 ? 12.929 3.144 -20.396 1.00 98.25 117 ASN A N 1
ATOM 990 C CA . ASN A 1 117 ? 13.080 2.803 -21.807 1.00 98.25 117 ASN A CA 1
ATOM 991 C C . ASN A 1 117 ? 11.865 3.311 -22.611 1.00 98.25 117 ASN A C 1
ATOM 993 O O . ASN A 1 117 ? 10.781 3.496 -22.042 1.00 98.25 117 ASN A O 1
ATOM 997 N N . PRO A 1 118 ? 11.996 3.496 -23.938 1.00 97.06 118 PRO A N 1
ATOM 998 C CA . PRO A 1 118 ? 10.844 3.737 -24.802 1.00 97.06 118 PRO A CA 1
ATOM 999 C C . PRO A 1 118 ? 9.769 2.655 -24.610 1.00 97.06 118 PRO A C 1
ATOM 1001 O O . PRO A 1 118 ? 10.071 1.463 -24.658 1.00 97.06 118 PRO A O 1
ATOM 1004 N N . GLY A 1 119 ? 8.521 3.070 -24.373 1.00 96.44 119 GLY A N 1
ATOM 1005 C CA . GLY A 1 119 ? 7.402 2.154 -24.108 1.00 96.44 119 GLY A CA 1
ATOM 1006 C C . GLY A 1 119 ? 7.378 1.543 -22.700 1.00 96.44 119 GLY A C 1
ATOM 1007 O O . GLY A 1 119 ? 6.688 0.548 -22.491 1.00 96.44 119 GLY A O 1
ATOM 1008 N N . CYS A 1 120 ? 8.131 2.098 -21.742 1.00 98.19 120 CYS A N 1
ATOM 1009 C CA . CYS A 1 120 ? 8.092 1.656 -20.350 1.00 98.19 120 CYS A CA 1
ATOM 1010 C C . CYS A 1 120 ? 6.677 1.760 -19.766 1.00 98.19 120 CYS A C 1
ATOM 1012 O O . CYS A 1 120 ? 6.106 2.848 -19.719 1.00 98.19 120 CYS A O 1
ATOM 1014 N N . LEU A 1 121 ? 6.165 0.647 -19.236 1.00 98.19 121 LEU A N 1
ATOM 1015 C CA . LEU A 1 121 ? 4.864 0.603 -18.571 1.00 98.19 121 LEU A CA 1
ATOM 1016 C C . LEU A 1 121 ? 4.947 1.221 -17.173 1.00 98.19 121 LEU A C 1
ATOM 1018 O O . LEU A 1 121 ? 5.797 0.837 -16.370 1.00 98.19 121 LEU A O 1
ATOM 1022 N N . ARG A 1 122 ? 4.034 2.125 -16.836 1.00 97.81 122 ARG A N 1
ATOM 1023 C CA . ARG A 1 122 ? 3.890 2.716 -15.503 1.00 97.81 122 ARG A CA 1
ATOM 1024 C C . ARG A 1 122 ? 2.641 2.168 -14.835 1.00 97.81 122 ARG A C 1
ATOM 1026 O O . ARG A 1 122 ? 1.527 2.419 -15.282 1.00 97.81 122 ARG A O 1
ATOM 1033 N N . ILE A 1 123 ? 2.826 1.451 -13.733 1.00 98.00 123 ILE A N 1
ATOM 1034 C CA . ILE A 1 123 ? 1.751 0.837 -12.955 1.00 98.00 123 ILE A CA 1
ATOM 1035 C C . ILE A 1 123 ? 1.638 1.525 -11.593 1.00 98.00 123 ILE A C 1
ATOM 1037 O O . ILE A 1 123 ? 2.589 1.539 -10.805 1.00 98.00 123 ILE A O 1
ATOM 1041 N N . ALA A 1 124 ? 0.465 2.085 -11.302 1.00 96.75 124 ALA A N 1
ATOM 1042 C CA . ALA A 1 124 ? 0.175 2.719 -10.022 1.00 96.75 124 ALA A CA 1
ATOM 1043 C C . ALA A 1 124 ? -0.276 1.659 -9.014 1.00 96.75 124 ALA A C 1
ATOM 1045 O O . ALA A 1 124 ? -1.306 1.022 -9.199 1.00 96.75 124 ALA A O 1
ATOM 1046 N N . TYR A 1 125 ? 0.466 1.473 -7.927 1.00 96.38 125 TYR A N 1
ATOM 1047 C CA . TYR A 1 125 ? 0.083 0.584 -6.837 1.00 96.38 125 TYR A CA 1
ATOM 1048 C C . TYR A 1 125 ? -0.581 1.381 -5.706 1.00 96.38 125 TYR A C 1
ATOM 1050 O O . TYR A 1 125 ? 0.078 2.113 -4.964 1.00 96.38 125 TYR A O 1
ATOM 1058 N N . LEU A 1 126 ? -1.902 1.243 -5.594 1.00 94.44 126 LEU A N 1
ATOM 1059 C CA . LEU A 1 126 ? -2.790 1.975 -4.693 1.00 94.44 126 LEU A CA 1
ATOM 1060 C C . LEU A 1 126 ? -3.160 1.105 -3.487 1.00 94.44 126 LEU A C 1
ATOM 1062 O O . LEU A 1 126 ? -3.975 0.188 -3.572 1.00 94.44 126 LEU A O 1
ATOM 1066 N N . THR A 1 127 ? -2.566 1.385 -2.331 1.00 91.69 127 THR A N 1
ATOM 1067 C CA . THR A 1 127 ? -2.790 0.579 -1.113 1.00 91.69 127 THR A CA 1
ATOM 1068 C C . THR A 1 127 ? -3.831 1.170 -0.162 1.00 91.69 127 THR A C 1
ATOM 1070 O O . THR A 1 127 ? -4.046 0.635 0.924 1.00 91.69 127 THR A O 1
ATOM 1073 N N . SER A 1 128 ? -4.422 2.312 -0.507 1.00 88.19 128 SER A N 1
ATOM 1074 C CA . SER A 1 128 ? -5.417 3.004 0.310 1.00 88.19 128 SER A CA 1
ATOM 1075 C C . SER A 1 128 ? -6.447 3.712 -0.561 1.00 88.19 128 SER A C 1
ATOM 1077 O O . SER A 1 128 ? -6.304 3.784 -1.774 1.00 88.19 128 SER A O 1
ATOM 1079 N N . MET A 1 129 ? -7.471 4.261 0.087 1.00 88.81 129 MET A N 1
ATOM 1080 C CA . MET A 1 129 ? -8.365 5.256 -0.500 1.00 88.81 129 MET A CA 1
ATOM 1081 C C . MET A 1 129 ? -7.588 6.525 -0.897 1.00 88.81 129 MET A C 1
ATOM 1083 O O . MET A 1 129 ? -6.528 6.814 -0.324 1.00 88.81 129 MET A O 1
ATOM 1087 N N . ASN A 1 130 ? -8.150 7.305 -1.825 1.00 90.31 130 ASN A N 1
ATOM 1088 C CA . ASN A 1 130 ? -7.699 8.652 -2.143 1.00 90.31 130 ASN A CA 1
ATOM 1089 C C . ASN A 1 130 ? -7.566 9.483 -0.856 1.00 90.31 130 ASN A C 1
ATOM 1091 O O . ASN A 1 130 ? -8.492 9.576 -0.041 1.00 90.31 130 ASN A O 1
ATOM 1095 N N . LEU A 1 131 ? -6.385 10.069 -0.654 1.00 84.88 131 LEU A N 1
ATOM 1096 C CA . LEU A 1 131 ? -6.059 10.787 0.575 1.00 84.88 131 LEU A CA 1
ATOM 1097 C C . LEU A 1 131 ? -6.875 12.069 0.741 1.00 84.88 131 LEU A C 1
ATOM 1099 O O . LEU A 1 131 ? -7.157 12.434 1.881 1.00 84.88 131 LEU A O 1
ATOM 1103 N N . ALA A 1 132 ? -7.311 12.703 -0.354 1.00 84.25 132 ALA A N 1
ATOM 1104 C CA . ALA A 1 132 ? -8.197 13.865 -0.285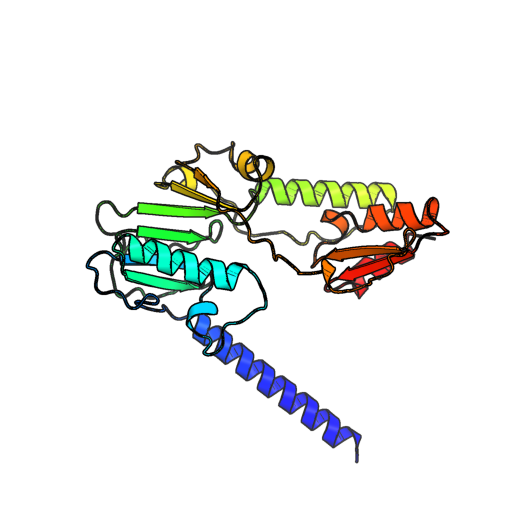 1.00 84.25 132 ALA A CA 1
ATOM 1105 C C . ALA A 1 132 ? -9.535 13.497 0.382 1.00 84.25 132 ALA A C 1
ATOM 1107 O O . ALA A 1 132 ? -9.963 14.150 1.332 1.00 84.25 132 ALA A O 1
ATOM 1108 N N . ILE A 1 133 ? -10.127 12.375 -0.037 1.00 87.50 133 ILE A N 1
ATOM 1109 C CA . ILE A 1 133 ? -11.372 11.847 0.536 1.00 87.50 133 ILE A CA 1
ATOM 1110 C C . ILE A 1 133 ? -11.150 11.345 1.969 1.00 87.50 133 ILE A C 1
ATOM 1112 O O . ILE A 1 133 ? -11.927 11.647 2.871 1.00 87.50 133 ILE A O 1
ATOM 1116 N N . THR A 1 134 ? -10.051 10.623 2.213 1.00 85.06 134 THR A N 1
ATOM 1117 C CA . THR A 1 134 ? -9.735 10.079 3.548 1.00 85.06 134 THR A CA 1
ATOM 1118 C C . THR A 1 134 ? -9.556 11.184 4.590 1.00 85.06 134 THR A C 1
ATOM 1120 O O . THR A 1 134 ? -10.028 11.040 5.716 1.00 85.06 134 THR A O 1
ATOM 1123 N N . THR A 1 135 ? -8.895 12.283 4.217 1.00 83.50 135 THR A N 1
ATOM 1124 C CA . THR A 1 135 ? -8.680 13.435 5.105 1.00 83.50 135 THR A CA 1
ATOM 1125 C C . THR A 1 135 ? -10.005 14.116 5.440 1.00 83.50 135 THR A C 1
ATOM 1127 O O . THR A 1 135 ? -10.249 14.424 6.605 1.00 83.50 135 THR A O 1
ATOM 1130 N N . GLY A 1 136 ? -10.894 14.282 4.452 1.00 86.19 136 GLY A N 1
ATOM 1131 C CA . GLY A 1 136 ? -12.243 14.807 4.678 1.00 86.19 136 GLY A CA 1
ATOM 1132 C C . GLY A 1 136 ? -13.056 13.931 5.635 1.00 86.19 136 GLY A C 1
ATOM 1133 O O . GLY A 1 136 ? -13.603 14.429 6.614 1.00 86.19 136 GLY A O 1
ATOM 1134 N N . ASN A 1 137 ? -13.046 12.613 5.420 1.00 87.94 137 ASN A N 1
ATOM 1135 C CA . ASN A 1 137 ? -13.747 11.657 6.281 1.00 87.94 137 ASN A CA 1
ATOM 1136 C C . ASN A 1 137 ? -13.214 11.651 7.722 1.00 87.94 137 ASN A C 1
ATOM 1138 O O . ASN A 1 137 ? -13.991 11.523 8.664 1.00 87.94 137 ASN A O 1
ATOM 1142 N N . GLU A 1 138 ? -11.895 11.768 7.918 1.00 87.88 138 GLU A N 1
ATOM 1143 C CA . GLU A 1 138 ? -11.317 11.888 9.262 1.00 87.88 138 GLU A CA 1
ATOM 1144 C C . GLU A 1 138 ? -11.757 13.191 9.937 1.00 87.88 138 GLU A C 1
ATOM 1146 O O . GLU A 1 138 ? -12.144 13.160 11.103 1.00 87.88 138 GLU A O 1
ATOM 1151 N N . LYS A 1 139 ? -11.763 14.312 9.204 1.00 88.50 139 LYS A N 1
ATOM 1152 C CA . LYS A 1 139 ? -12.222 15.596 9.738 1.00 88.50 139 LYS A CA 1
ATOM 1153 C C . LYS A 1 139 ? -13.681 15.530 10.191 1.00 88.50 139 LYS A C 1
ATOM 1155 O O . LYS A 1 139 ? -13.960 15.931 11.313 1.00 88.50 139 LYS A O 1
ATOM 1160 N N . ILE A 1 140 ? -14.574 14.972 9.370 1.00 90.94 140 ILE A N 1
ATOM 1161 C CA . ILE A 1 140 ? -15.998 14.816 9.715 1.00 90.94 140 ILE A CA 1
ATOM 1162 C C . ILE A 1 140 ? -16.149 14.054 11.037 1.00 90.94 140 ILE A C 1
ATOM 1164 O O . ILE A 1 140 ? -16.819 14.530 11.945 1.00 90.94 140 ILE A O 1
ATOM 1168 N N . ARG A 1 141 ? -15.449 12.924 11.197 1.00 90.00 141 ARG A N 1
ATOM 1169 C CA . ARG A 1 141 ? -15.496 12.127 12.437 1.00 90.00 141 ARG A CA 1
ATOM 1170 C C . ARG A 1 141 ? -15.002 12.889 13.669 1.00 90.00 141 ARG A C 1
ATOM 1172 O O . ARG A 1 141 ? -15.542 12.722 14.758 1.00 90.00 141 ARG A O 1
ATOM 1179 N N . LEU A 1 142 ? -13.967 13.711 13.511 1.00 90.56 142 LEU A N 1
ATOM 1180 C CA . LEU A 1 142 ? -13.433 14.536 14.596 1.00 90.56 142 LEU A CA 1
ATOM 1181 C C . LEU A 1 142 ? -14.370 15.698 14.949 1.00 90.56 142 LEU A C 1
ATOM 1183 O O . LEU A 1 142 ? -14.560 15.980 16.131 1.00 90.56 142 LEU A O 1
ATOM 1187 N N . ASP A 1 143 ? -14.979 16.334 13.947 1.00 92.12 143 ASP A N 1
ATOM 1188 C CA . ASP A 1 143 ? -15.972 17.392 14.144 1.00 92.12 143 ASP A CA 1
ATOM 1189 C C . ASP A 1 143 ? -17.213 16.838 14.866 1.00 92.12 143 ASP A C 1
ATOM 1191 O O . ASP A 1 143 ? -17.683 17.437 15.831 1.00 92.12 143 ASP A O 1
ATOM 1195 N N . GLU A 1 144 ? -17.702 15.663 14.456 1.00 93.12 144 GLU A N 1
ATOM 1196 C CA . GLU A 1 144 ? -18.797 14.956 15.127 1.00 93.12 144 GLU A CA 1
ATOM 1197 C C . GLU A 1 144 ? -18.451 14.680 16.595 1.00 93.12 144 GLU A C 1
ATOM 1199 O O . GLU A 1 144 ? -19.274 14.928 17.478 1.00 93.12 144 GLU A O 1
ATOM 1204 N N . LEU A 1 145 ? -17.247 14.161 16.881 1.00 91.25 145 LEU A N 1
ATOM 1205 C CA . LEU A 1 145 ? -16.790 13.910 18.256 1.00 91.25 145 LEU A CA 1
ATOM 1206 C C . LEU A 1 145 ? -16.790 15.194 19.087 1.00 91.25 145 LEU A C 1
ATOM 1208 O O . LEU A 1 145 ? -17.294 15.206 20.211 1.00 91.25 145 LEU A O 1
ATOM 1212 N N . LYS A 1 146 ? -16.277 16.286 18.516 1.00 92.81 146 LYS A N 1
ATOM 1213 C CA . LYS A 1 146 ? -16.283 17.599 19.160 1.00 92.81 146 LYS A CA 1
ATOM 1214 C C . LYS A 1 146 ? -17.702 18.075 19.453 1.00 92.81 146 LYS A C 1
ATOM 1216 O O . LYS A 1 146 ? -17.940 18.583 20.542 1.00 92.81 146 LYS A O 1
ATOM 1221 N N . GLN A 1 147 ? -18.646 17.878 18.536 1.00 92.88 147 GLN A N 1
ATOM 1222 C CA . GLN A 1 147 ? -20.048 18.242 18.752 1.00 92.88 147 GLN A CA 1
ATOM 1223 C C . GLN A 1 147 ? -20.695 17.431 19.878 1.00 92.88 147 GLN A C 1
ATOM 1225 O O . GLN A 1 147 ? -21.368 18.007 20.727 1.00 92.88 147 GLN A O 1
ATOM 1230 N N . ARG A 1 148 ? -20.477 16.110 19.923 1.00 92.69 148 ARG A N 1
ATOM 1231 C CA . ARG A 1 148 ? -21.099 15.247 20.943 1.00 92.69 148 ARG A CA 1
ATOM 1232 C C . ARG A 1 148 ? -20.459 15.379 22.324 1.00 92.69 148 ARG A C 1
ATOM 1234 O O . ARG A 1 148 ? -21.144 15.192 23.325 1.00 92.69 148 ARG A O 1
ATOM 1241 N N . ARG A 1 149 ? -19.145 15.625 22.390 1.00 86.69 149 ARG A N 1
ATOM 1242 C CA . ARG A 1 149 ? -18.349 15.469 23.626 1.00 86.69 149 ARG A CA 1
ATOM 1243 C C . ARG A 1 149 ? -17.565 16.710 24.036 1.00 86.69 149 ARG A C 1
ATOM 1245 O O . ARG A 1 149 ? -16.942 16.701 25.091 1.00 86.69 149 ARG A O 1
ATOM 1252 N N . GLY A 1 150 ? -17.521 17.747 23.202 1.00 88.50 150 GLY A N 1
ATOM 1253 C CA . GLY A 1 150 ? -16.675 18.923 23.427 1.00 88.50 150 GLY A CA 1
ATOM 1254 C C . GLY A 1 150 ? -15.170 18.645 23.316 1.00 88.50 150 GLY A C 1
ATOM 1255 O O . GLY A 1 150 ? -14.366 19.525 23.615 1.00 88.50 150 GLY A O 1
ATOM 1256 N N . ILE A 1 151 ? -14.771 17.440 22.890 1.00 85.50 151 ILE A N 1
ATOM 1257 C CA . ILE A 1 151 ? -13.368 17.027 22.786 1.00 85.50 151 ILE A CA 1
ATOM 1258 C C . ILE A 1 151 ? -12.861 17.218 21.367 1.00 85.50 151 ILE A C 1
ATOM 1260 O O . ILE A 1 151 ? -13.451 16.737 20.404 1.00 85.50 151 ILE A O 1
ATOM 1264 N N . GLU A 1 152 ? -11.694 17.843 21.256 1.00 86.25 152 GLU A N 1
ATOM 1265 C CA . GLU A 1 152 ? -10.986 18.010 19.997 1.00 86.25 152 GLU A CA 1
ATOM 1266 C C . GLU A 1 152 ? -9.717 17.154 19.975 1.00 86.25 152 GLU A C 1
ATOM 1268 O O . GLU A 1 152 ? -8.867 17.232 20.865 1.00 86.25 152 GLU A O 1
ATOM 1273 N N . LEU A 1 153 ? -9.583 16.322 18.941 1.00 84.38 153 LEU A N 1
ATOM 1274 C CA . LEU A 1 153 ? -8.395 15.510 18.698 1.00 84.38 153 LEU A CA 1
ATOM 1275 C C . LEU A 1 153 ? -7.763 15.910 17.366 1.00 84.38 153 LEU A C 1
ATOM 1277 O O . LEU A 1 153 ? -8.449 16.246 16.405 1.00 84.38 153 LEU A O 1
ATOM 1281 N N . SER A 1 154 ? -6.434 15.852 17.296 1.00 82.69 154 SER A N 1
ATOM 1282 C CA . SER A 1 154 ? -5.715 16.174 16.064 1.00 82.69 154 SER A CA 1
ATOM 1283 C C . SER A 1 154 ? -5.854 15.053 15.021 1.00 82.69 154 SER A C 1
ATOM 1285 O O . SER A 1 154 ? -5.707 13.878 15.382 1.00 82.69 154 SER A O 1
ATOM 1287 N N . PRO A 1 155 ? -6.023 15.390 13.727 1.00 80.12 155 PRO A N 1
ATOM 1288 C CA . PRO A 1 155 ? -5.995 14.419 12.635 1.00 80.12 155 PRO A CA 1
ATOM 1289 C C . PRO A 1 155 ? -4.736 13.544 12.657 1.00 80.12 155 PRO A C 1
ATOM 1291 O O . PRO A 1 155 ? -3.630 14.016 12.944 1.00 80.12 155 PRO A O 1
ATOM 1294 N N . ARG A 1 156 ? -4.886 12.254 12.340 1.00 75.19 156 ARG A N 1
ATOM 1295 C CA . ARG A 1 156 ? -3.789 11.274 12.325 1.00 75.19 156 ARG A CA 1
ATOM 1296 C C . ARG A 1 156 ? -3.360 10.879 10.915 1.00 75.19 156 ARG A C 1
ATOM 1298 O O . ARG A 1 156 ? -2.262 10.340 10.774 1.00 75.19 156 ARG A O 1
ATOM 1305 N N . ARG A 1 157 ? -4.185 11.107 9.887 1.00 67.12 157 ARG A N 1
ATOM 1306 C CA . ARG A 1 157 ? -3.950 10.634 8.508 1.00 67.12 157 ARG A CA 1
ATOM 1307 C C . ARG A 1 157 ? -3.516 11.719 7.521 1.00 67.12 157 ARG A C 1
ATOM 1309 O O . ARG A 1 157 ? -3.497 11.461 6.319 1.00 67.12 157 ARG A O 1
ATOM 1316 N N . GLY A 1 158 ? -3.089 12.884 8.005 1.00 60.53 158 GLY A N 1
ATOM 1317 C CA . GLY A 1 158 ? -2.514 13.929 7.159 1.00 60.53 158 GLY A CA 1
ATOM 1318 C C . GLY A 1 158 ? -1.268 13.438 6.413 1.00 60.53 158 GLY A C 1
ATOM 1319 O O . GLY A 1 158 ? -0.266 13.068 7.025 1.00 60.53 158 GLY A O 1
ATOM 1320 N N . SER A 1 159 ? -1.327 13.441 5.084 1.00 60.47 159 SER A N 1
ATOM 1321 C CA . SER A 1 159 ? -0.170 13.267 4.207 1.00 60.47 159 SER A CA 1
ATOM 1322 C C . SER A 1 159 ? 0.011 14.548 3.411 1.00 60.47 159 SER A C 1
ATOM 1324 O O . SER A 1 159 ? -0.957 15.077 2.875 1.00 60.47 159 SER A O 1
ATOM 1326 N N . SER A 1 160 ? 1.246 15.022 3.278 1.00 59.28 160 SER A N 1
ATOM 1327 C CA . SER A 1 160 ? 1.570 16.206 2.474 1.00 59.28 160 SER A CA 1
ATOM 1328 C C . SER A 1 160 ? 1.522 15.956 0.963 1.00 59.28 160 SER A C 1
ATOM 1330 O O . SER A 1 160 ? 1.800 16.859 0.182 1.00 59.28 160 SER A O 1
ATOM 1332 N N . THR A 1 161 ? 1.221 14.730 0.527 1.00 68.50 161 THR A N 1
ATOM 1333 C CA . THR A 1 161 ? 1.196 14.349 -0.889 1.00 68.50 161 THR A CA 1
ATOM 1334 C C . THR A 1 161 ? -0.187 13.835 -1.261 1.00 68.50 161 THR A C 1
ATOM 1336 O O . THR A 1 161 ? -0.562 12.724 -0.883 1.00 68.50 161 THR A O 1
ATOM 1339 N N . VAL A 1 162 ? -0.929 14.653 -2.003 1.00 77.44 162 VAL A N 1
ATOM 1340 C CA . VAL A 1 162 ? -2.183 14.278 -2.666 1.00 77.44 162 VAL A CA 1
ATOM 1341 C C . VAL A 1 162 ? -1.844 13.774 -4.071 1.00 77.44 162 VAL A C 1
ATOM 1343 O O . VAL A 1 162 ? -0.854 14.210 -4.655 1.00 77.44 162 VAL A O 1
ATOM 1346 N N . ILE A 1 163 ? -2.625 12.824 -4.585 1.00 83.81 163 ILE A N 1
ATOM 1347 C CA . ILE A 1 163 ? -2.512 12.381 -5.981 1.00 83.81 163 ILE A CA 1
ATOM 1348 C C . ILE A 1 163 ? -3.075 13.488 -6.872 1.00 83.81 163 ILE A C 1
ATOM 1350 O O . ILE A 1 163 ? -4.176 13.970 -6.608 1.00 83.81 163 ILE A O 1
ATOM 1354 N N . GLY A 1 164 ? -2.340 13.888 -7.901 1.00 86.56 164 GLY A N 1
ATOM 1355 C CA . GLY A 1 164 ? -2.847 14.749 -8.962 1.00 86.56 164 GLY A CA 1
ATOM 1356 C C . GLY A 1 164 ? -3.222 13.957 -10.219 1.00 86.56 164 GLY A C 1
ATOM 1357 O O . GLY A 1 164 ? -3.295 12.726 -10.228 1.00 86.56 164 GLY A O 1
ATOM 1358 N N . LYS A 1 165 ? -3.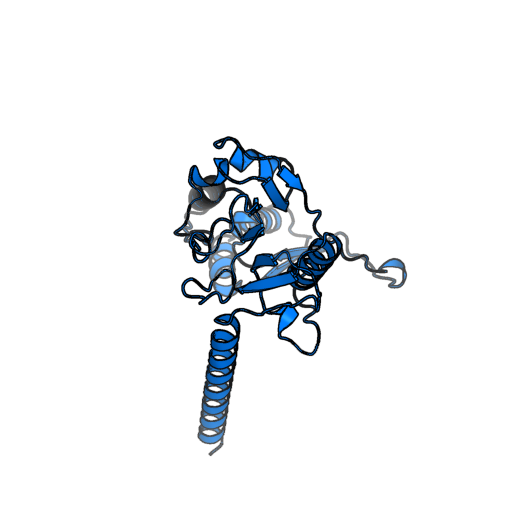448 14.679 -11.322 1.00 91.88 165 LYS A N 1
ATOM 1359 C CA . LYS A 1 165 ? -3.826 14.080 -12.614 1.00 91.88 165 LYS A CA 1
ATOM 1360 C C . LYS A 1 165 ? -2.725 13.228 -13.251 1.00 91.88 165 LYS A C 1
ATOM 1362 O O . LYS A 1 165 ? -2.982 12.572 -14.253 1.00 91.88 165 LYS A O 1
ATOM 1367 N N . GLU A 1 166 ? -1.516 13.191 -12.691 1.00 90.12 166 GLU A N 1
ATOM 1368 C CA . GLU A 1 166 ? -0.440 12.327 -13.178 1.00 90.12 166 GLU A CA 1
ATOM 1369 C C . GLU A 1 166 ? -0.843 10.849 -13.222 1.00 90.12 166 GLU A C 1
ATOM 1371 O O . GLU A 1 166 ? -0.365 10.124 -14.092 1.00 90.12 166 GLU A O 1
ATOM 1376 N N . ILE A 1 167 ? -1.757 10.411 -12.344 1.00 93.12 167 ILE A N 1
ATOM 1377 C CA . ILE A 1 167 ? -2.261 9.032 -12.326 1.00 93.12 167 ILE A CA 1
ATOM 1378 C C . ILE A 1 167 ? -3.001 8.649 -13.616 1.00 93.12 167 ILE A C 1
ATOM 1380 O O . ILE A 1 167 ? -2.979 7.484 -14.002 1.00 93.12 167 ILE A O 1
ATOM 1384 N N . GLU A 1 168 ? -3.597 9.619 -14.318 1.00 95.94 168 GLU A N 1
ATOM 1385 C CA . GLU A 1 168 ? -4.325 9.396 -15.577 1.00 95.94 168 GLU A CA 1
ATOM 1386 C C . GLU A 1 168 ? -3.390 9.004 -16.731 1.00 95.94 168 GLU A C 1
ATOM 1388 O O . GLU A 1 168 ? -3.841 8.509 -17.758 1.00 95.94 168 GLU A O 1
ATOM 1393 N N . GLN A 1 169 ? -2.080 9.223 -16.576 1.00 93.75 169 GLN A N 1
ATOM 1394 C CA . GLN A 1 169 ? -1.076 8.894 -17.589 1.00 93.75 169 GLN A CA 1
ATOM 1395 C C . GLN A 1 169 ? -0.442 7.509 -17.384 1.00 93.75 169 GLN A C 1
ATOM 1397 O O . GLN A 1 169 ? 0.440 7.120 -18.153 1.00 93.75 169 GLN A O 1
ATOM 1402 N N . PHE A 1 170 ? -0.803 6.798 -16.316 1.00 96.38 170 PHE A N 1
ATOM 1403 C CA . PHE A 1 170 ? -0.286 5.458 -16.049 1.00 96.38 170 PHE A CA 1
ATOM 1404 C C . PHE A 1 170 ? -0.923 4.446 -17.006 1.00 96.38 170 PHE A C 1
ATOM 1406 O O . PHE A 1 170 ? -2.067 4.597 -17.418 1.00 96.38 170 PHE A O 1
ATOM 1413 N N . ASP A 1 171 ? -0.196 3.383 -17.328 1.00 98.00 171 ASP A N 1
ATOM 1414 C CA . ASP A 1 171 ? -0.666 2.321 -18.226 1.00 98.00 171 ASP A CA 1
ATOM 1415 C C . ASP A 1 171 ? -1.591 1.326 -17.508 1.00 98.00 171 ASP A C 1
ATOM 1417 O O . ASP A 1 171 ? -2.344 0.579 -18.132 1.00 98.00 171 ASP A O 1
ATOM 1421 N N . GLY A 1 172 ? -1.554 1.314 -16.176 1.00 97.75 172 GLY A N 1
ATOM 1422 C CA . GLY A 1 172 ? -2.443 0.510 -15.353 1.00 97.75 172 GLY A CA 1
ATOM 1423 C C . GLY A 1 172 ? -2.372 0.883 -13.879 1.00 97.75 172 GLY A C 1
ATOM 1424 O O . GLY A 1 172 ? -1.460 1.579 -13.427 1.00 97.75 172 GLY A O 1
ATOM 1425 N N . ALA A 1 173 ? -3.325 0.378 -13.105 1.00 97.19 173 ALA A N 1
ATOM 1426 C CA . ALA A 1 173 ? -3.296 0.471 -11.656 1.00 97.19 173 ALA A CA 1
ATOM 1427 C C . ALA A 1 173 ? -3.567 -0.885 -11.007 1.00 97.19 173 ALA A C 1
ATOM 1429 O O . ALA A 1 173 ? -4.403 -1.671 -11.450 1.00 97.19 173 ALA A O 1
ATOM 1430 N N . TRP A 1 174 ? -2.871 -1.152 -9.914 1.00 96.50 174 TRP A N 1
ATOM 1431 C CA . TRP A 1 174 ? -3.183 -2.224 -8.984 1.00 96.50 174 TRP A CA 1
ATOM 1432 C C . TRP A 1 174 ? -3.713 -1.601 -7.709 1.00 96.50 174 TRP A C 1
ATOM 1434 O O . TRP A 1 174 ? -3.092 -0.677 -7.190 1.00 96.50 174 TRP A O 1
ATOM 1444 N N . TYR A 1 175 ? -4.824 -2.097 -7.174 1.00 94.94 175 TYR A N 1
ATOM 1445 C CA . TYR A 1 175 ? -5.384 -1.539 -5.945 1.00 94.94 175 TYR A CA 1
ATOM 1446 C C . TYR A 1 175 ? -5.738 -2.602 -4.911 1.00 94.94 175 TYR A C 1
ATOM 1448 O O . TYR A 1 175 ? -6.187 -3.697 -5.249 1.00 94.94 175 TYR A O 1
ATOM 1456 N N . ILE A 1 176 ? -5.573 -2.251 -3.636 1.00 92.81 176 ILE A N 1
ATOM 1457 C CA . ILE A 1 176 ? -6.072 -3.023 -2.496 1.00 92.81 176 ILE A CA 1
ATOM 1458 C C . ILE A 1 176 ? -7.264 -2.284 -1.896 1.00 92.81 176 ILE A C 1
ATOM 1460 O O . ILE A 1 176 ? -7.208 -1.083 -1.640 1.00 92.81 176 ILE A O 1
ATOM 1464 N N . GLY A 1 177 ? -8.340 -3.019 -1.633 1.00 88.06 177 GLY A N 1
ATOM 1465 C CA . GLY A 1 177 ? -9.552 -2.487 -1.020 1.00 88.06 177 GLY A CA 1
ATOM 1466 C C . GLY A 1 177 ? -10.807 -3.111 -1.608 1.00 88.06 177 GLY A C 1
ATOM 1467 O O . GLY A 1 177 ? -10.756 -4.138 -2.295 1.00 88.06 177 GLY A O 1
ATOM 1468 N N . ASN A 1 178 ? -11.945 -2.497 -1.308 1.00 89.00 178 ASN A N 1
ATOM 1469 C CA . ASN A 1 178 ? -13.232 -2.808 -1.924 1.00 89.00 178 ASN A CA 1
ATOM 1470 C C . ASN A 1 178 ? -13.599 -1.750 -2.987 1.00 89.00 178 ASN A C 1
ATOM 1472 O O . ASN A 1 178 ? -12.846 -0.804 -3.226 1.00 89.00 178 ASN A O 1
ATOM 1476 N N . LYS A 1 179 ? -14.771 -1.909 -3.618 1.00 89.44 179 LYS A N 1
ATOM 1477 C CA . LYS A 1 179 ? -15.274 -0.958 -4.624 1.00 89.44 179 LYS A CA 1
ATOM 1478 C C . LYS A 1 179 ? -15.385 0.464 -4.068 1.00 89.44 179 LYS A C 1
ATOM 1480 O O . LYS A 1 179 ? -14.983 1.400 -4.739 1.00 89.44 179 LYS A O 1
ATOM 1485 N N . TYR A 1 180 ? -15.846 0.620 -2.826 1.00 90.12 180 TYR A N 1
ATOM 1486 C CA . TYR A 1 180 ? -15.962 1.928 -2.176 1.00 90.12 180 TYR A CA 1
ATOM 1487 C C . TYR A 1 180 ? -14.608 2.645 -2.053 1.00 90.12 180 TYR A C 1
ATOM 1489 O O . TYR A 1 180 ? -14.507 3.835 -2.333 1.00 90.12 180 TYR A O 1
ATOM 1497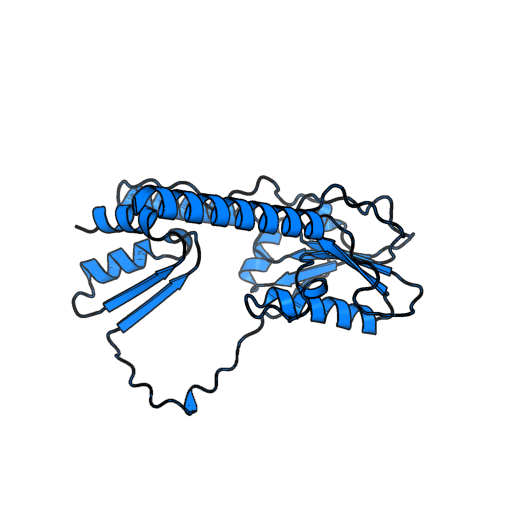 N N . ASN A 1 181 ? -13.535 1.925 -1.700 1.00 88.94 181 ASN A N 1
ATOM 1498 C CA . ASN A 1 181 ? -12.194 2.512 -1.686 1.00 88.94 181 ASN A CA 1
ATOM 1499 C C . ASN A 1 181 ? -11.749 2.944 -3.086 1.00 88.94 181 ASN A C 1
ATOM 1501 O O . ASN A 1 181 ? -11.160 4.012 -3.225 1.00 88.94 181 ASN A O 1
ATOM 1505 N N . PHE A 1 182 ? -12.028 2.132 -4.105 1.00 92.44 182 PHE A N 1
ATOM 1506 C CA . PHE A 1 182 ? -11.635 2.436 -5.477 1.00 92.44 182 PHE A CA 1
ATOM 1507 C C . PHE A 1 182 ? -12.396 3.643 -6.049 1.00 92.44 182 PHE A C 1
ATOM 1509 O O . PHE A 1 182 ? -11.764 4.529 -6.610 1.00 92.44 182 PHE A O 1
ATOM 1516 N N . HIS A 1 183 ? -13.702 3.757 -5.785 1.00 94.00 183 HIS A N 1
ATOM 1517 C CA . HIS A 1 183 ? -14.533 4.887 -6.228 1.00 94.00 183 HIS A CA 1
ATOM 1518 C C . HIS A 1 183 ? -14.092 6.250 -5.676 1.00 94.00 183 HIS A C 1
ATOM 1520 O O . HIS A 1 183 ? -14.409 7.294 -6.235 1.00 94.00 183 HIS A O 1
ATOM 1526 N N . SER A 1 184 ? -13.274 6.281 -4.618 1.00 93.00 184 SER A N 1
ATOM 1527 C CA . SER A 1 184 ? -12.642 7.532 -4.171 1.00 93.00 184 SER A CA 1
ATOM 1528 C C . SER A 1 184 ? -11.686 8.159 -5.201 1.00 93.00 184 SER A C 1
ATOM 1530 O O . SER A 1 184 ? -11.254 9.301 -5.025 1.00 93.00 184 SER A O 1
ATOM 1532 N N . TYR A 1 185 ? -11.335 7.417 -6.254 1.00 94.56 185 TYR A N 1
ATOM 1533 C CA . TYR A 1 185 ? -10.515 7.866 -7.373 1.00 94.56 185 TYR A CA 1
ATOM 1534 C C . TYR A 1 185 ? -11.328 8.280 -8.608 1.00 94.56 185 TYR A C 1
ATOM 1536 O O . TYR A 1 185 ? -10.720 8.685 -9.592 1.00 94.56 185 TYR A O 1
ATOM 1544 N N . ASP A 1 186 ? -12.666 8.260 -8.558 1.00 94.31 186 ASP A N 1
ATOM 1545 C CA . ASP A 1 186 ? -13.540 8.617 -9.694 1.00 94.31 186 ASP A CA 1
ATOM 1546 C C . ASP A 1 186 ? -13.391 10.086 -10.136 1.00 94.31 186 ASP A C 1
ATOM 1548 O O . ASP A 1 186 ? -13.807 10.471 -11.225 1.00 94.31 186 ASP A O 1
ATOM 1552 N N . CYS A 1 187 ? -12.741 10.916 -9.314 1.00 93.31 187 CYS A N 1
ATOM 1553 C CA . CYS A 1 187 ? -12.309 12.259 -9.694 1.00 93.31 187 CYS A CA 1
ATOM 1554 C C . CYS A 1 187 ? -11.201 12.280 -10.769 1.00 93.31 187 CYS A C 1
ATOM 1556 O O . CYS A 1 187 ? -10.852 13.359 -11.248 1.00 93.31 187 CYS A O 1
ATOM 1558 N N . PHE A 1 188 ? -10.639 11.121 -11.124 1.00 95.56 188 PHE A N 1
ATOM 1559 C CA . PHE A 1 188 ? -9.630 10.940 -12.163 1.00 95.56 188 PHE A CA 1
ATOM 1560 C C . PHE A 1 188 ? -10.128 9.995 -13.256 1.00 95.56 188 PHE A C 1
ATOM 1562 O O . PHE A 1 188 ? -10.901 9.067 -13.010 1.00 95.56 188 PHE A O 1
ATOM 1569 N N . LYS A 1 189 ? -9.593 10.157 -14.466 1.00 96.69 189 LYS A N 1
ATOM 1570 C CA . LYS A 1 189 ? -9.696 9.141 -15.522 1.00 96.69 189 LYS A CA 1
ATOM 1571 C C . LYS A 1 189 ? -8.739 7.990 -15.220 1.00 96.69 189 LYS A C 1
ATOM 1573 O O . LYS A 1 189 ? -7.598 7.979 -15.673 1.00 96.69 189 LYS A O 1
ATOM 1578 N N . MET A 1 190 ? -9.201 7.046 -14.404 1.00 96.38 190 MET A N 1
ATOM 1579 C CA . MET A 1 190 ? -8.373 5.931 -13.952 1.00 96.38 190 MET A CA 1
ATOM 1580 C C . MET A 1 190 ? -7.948 5.015 -15.111 1.00 96.38 190 MET A C 1
ATOM 1582 O O . MET A 1 190 ? -8.784 4.668 -15.951 1.00 96.38 190 MET A O 1
ATOM 1586 N N . PRO A 1 191 ? -6.678 4.571 -15.147 1.00 97.00 191 PRO A N 1
ATOM 1587 C CA . PRO A 1 191 ? -6.226 3.589 -16.127 1.00 97.00 191 PRO A CA 1
ATOM 1588 C C . PRO A 1 191 ? -6.838 2.206 -15.838 1.00 97.00 191 PRO A C 1
ATOM 1590 O O . PRO A 1 191 ? -7.433 2.010 -14.766 1.00 97.00 191 PRO A O 1
ATOM 1593 N N . PRO A 1 192 ? -6.675 1.211 -16.736 1.00 97.56 192 PRO A N 1
ATOM 1594 C CA . PRO A 1 192 ? -7.093 -0.163 -16.469 1.00 97.56 192 PRO A CA 1
ATOM 1595 C C . PRO A 1 192 ? -6.631 -0.629 -15.080 1.00 97.56 192 PRO A C 1
ATOM 1597 O O . PRO A 1 192 ? -5.438 -0.652 -14.773 1.00 97.56 192 PRO A O 1
ATOM 1600 N N . SER A 1 193 ? -7.599 -0.933 -14.214 1.00 96.81 193 SER A N 1
ATOM 1601 C CA . SER A 1 193 ? -7.379 -1.100 -12.777 1.00 96.81 193 SER A CA 1
ATOM 1602 C C . SER A 1 193 ? -7.717 -2.517 -12.326 1.00 96.81 193 SER A C 1
ATOM 1604 O O . SER A 1 193 ? -8.817 -3.013 -12.564 1.00 96.81 193 SER A O 1
ATOM 1606 N N . PHE A 1 194 ? -6.787 -3.157 -11.621 1.00 95.25 194 PHE A N 1
ATOM 1607 C CA . PHE A 1 194 ? -6.875 -4.557 -11.215 1.00 95.25 194 PHE A CA 1
ATOM 1608 C C . PHE A 1 194 ? -6.793 -4.686 -9.694 1.00 95.25 194 PHE A C 1
ATOM 1610 O O . PHE A 1 194 ? -5.884 -4.160 -9.047 1.00 95.25 194 PHE A O 1
ATOM 1617 N N . ARG A 1 195 ? -7.755 -5.399 -9.106 1.00 94.75 195 ARG A N 1
ATOM 1618 C CA . ARG A 1 195 ? -7.821 -5.601 -7.657 1.00 94.75 195 ARG A CA 1
ATOM 1619 C C . ARG A 1 195 ? -6.807 -6.650 -7.216 1.00 94.75 195 ARG A C 1
ATOM 1621 O O . ARG A 1 195 ? -6.864 -7.790 -7.667 1.00 94.75 195 ARG A O 1
ATOM 1628 N N . ILE A 1 196 ? -5.962 -6.296 -6.256 1.00 91.69 196 ILE A N 1
ATOM 1629 C CA . ILE A 1 196 ? -5.184 -7.248 -5.468 1.00 91.69 196 ILE A CA 1
ATOM 1630 C C . ILE A 1 196 ? -6.008 -7.594 -4.229 1.00 91.69 196 ILE A C 1
ATOM 1632 O O . ILE A 1 196 ? -6.323 -6.737 -3.397 1.00 91.69 196 ILE A O 1
ATOM 1636 N N . VAL A 1 197 ? -6.402 -8.862 -4.128 1.00 86.31 197 VAL A N 1
ATOM 1637 C CA . VAL A 1 197 ? -7.132 -9.366 -2.964 1.00 86.31 197 VAL A CA 1
ATOM 1638 C C . VAL A 1 197 ? -6.172 -9.421 -1.781 1.00 86.31 197 VAL A C 1
ATOM 1640 O O . VAL A 1 197 ? -5.055 -9.925 -1.887 1.00 86.31 197 VAL A O 1
ATOM 1643 N N . ASN A 1 198 ? -6.604 -8.868 -0.651 1.00 81.06 198 ASN A N 1
ATOM 1644 C CA . ASN A 1 198 ? -5.812 -8.918 0.566 1.00 81.06 198 ASN A CA 1
ATOM 1645 C C . ASN A 1 198 ? -5.767 -10.356 1.105 1.00 81.06 198 ASN A C 1
ATOM 1647 O O . ASN A 1 198 ? -6.770 -11.063 1.007 1.00 81.06 198 ASN A O 1
ATOM 1651 N N . SER A 1 199 ? -4.649 -10.795 1.688 1.00 74.44 199 SER A N 1
ATOM 1652 C CA . SER A 1 199 ? -4.616 -12.121 2.324 1.00 74.44 199 SER A CA 1
ATOM 1653 C C . SER A 1 199 ? -5.500 -12.153 3.560 1.00 74.44 199 SER A C 1
ATOM 1655 O O . SER A 1 199 ? -5.403 -11.283 4.425 1.00 74.44 199 SER A O 1
ATOM 1657 N N . GLY A 1 200 ? -6.303 -13.206 3.670 1.00 68.06 200 GLY A N 1
ATOM 1658 C CA . GLY A 1 200 ? -6.771 -13.701 4.957 1.00 68.06 200 GLY A CA 1
ATOM 1659 C C . GLY A 1 200 ? -5.790 -14.737 5.500 1.00 68.06 200 GLY A C 1
ATOM 1660 O O . GLY A 1 200 ? -5.072 -15.379 4.735 1.00 68.06 200 GLY A O 1
ATOM 1661 N N . TYR A 1 201 ? -5.778 -14.905 6.816 1.00 69.62 201 TYR A N 1
ATOM 1662 C CA . TYR A 1 201 ? -5.162 -16.064 7.448 1.00 69.62 201 TYR A CA 1
ATOM 1663 C C . TYR A 1 201 ? -6.272 -17.074 7.721 1.00 69.62 201 TYR A C 1
ATOM 1665 O O . TYR A 1 201 ? -7.284 -16.728 8.332 1.00 69.62 201 TYR A O 1
ATOM 1673 N N . ALA A 1 202 ? -6.098 -18.302 7.236 1.00 68.44 202 ALA A N 1
ATOM 1674 C CA . ALA A 1 202 ? -6.904 -19.421 7.692 1.00 68.44 202 ALA A CA 1
ATOM 1675 C C . ALA A 1 202 ? -6.297 -19.886 9.012 1.00 68.44 202 ALA A C 1
ATOM 1677 O O . ALA A 1 202 ? -5.157 -20.347 9.047 1.00 68.44 202 ALA A O 1
ATOM 1678 N N . PHE A 1 203 ? -7.037 -19.711 10.094 1.00 71.69 203 PHE A N 1
ATOM 1679 C CA . PHE A 1 203 ? -6.674 -20.283 11.377 1.00 71.69 203 PHE A CA 1
ATOM 1680 C C . PHE A 1 203 ? -7.530 -21.530 11.581 1.00 71.69 203 PHE A C 1
ATOM 1682 O O . PHE A 1 203 ? -8.737 -21.515 11.335 1.00 71.69 203 PHE A O 1
ATOM 1689 N N . ASP A 1 204 ? -6.906 -22.615 12.021 1.00 71.88 204 ASP A N 1
ATOM 1690 C CA . ASP A 1 204 ? -7.596 -23.866 12.331 1.00 71.88 204 ASP A CA 1
ATOM 1691 C C . ASP A 1 204 ? -8.184 -23.801 13.749 1.00 71.88 204 ASP A C 1
ATOM 1693 O O . ASP A 1 204 ? -7.783 -24.530 14.653 1.00 71.88 204 ASP A O 1
ATOM 1697 N N . TRP A 1 205 ? -9.115 -22.862 13.964 1.00 67.94 205 TRP A N 1
ATOM 1698 C CA . TRP A 1 205 ? -9.776 -22.675 15.263 1.00 67.94 205 TRP A CA 1
ATOM 1699 C C . TRP A 1 205 ? -10.614 -23.886 15.679 1.00 67.94 205 TRP A C 1
ATOM 1701 O O . TRP A 1 205 ? -10.969 -24.006 16.844 1.00 67.94 205 TRP A O 1
ATOM 1711 N N . ALA A 1 206 ? -10.943 -24.776 14.737 1.00 62.00 206 ALA A N 1
ATOM 1712 C CA . ALA A 1 206 ? -11.747 -25.967 14.992 1.00 62.00 206 ALA A CA 1
ATOM 1713 C C . ALA A 1 206 ? -11.073 -26.948 15.969 1.00 62.00 206 ALA A C 1
ATOM 1715 O O . ALA A 1 206 ? -11.749 -27.804 16.531 1.00 62.00 206 ALA A O 1
ATOM 1716 N N . LYS A 1 207 ? -9.756 -26.825 16.183 1.00 59.00 207 LYS A N 1
ATOM 1717 C CA . LYS A 1 207 ? -8.993 -27.655 17.127 1.00 59.00 207 LYS A CA 1
ATOM 1718 C C . LYS A 1 207 ? -8.990 -27.138 18.561 1.00 59.00 207 LYS A C 1
ATOM 1720 O O . LYS A 1 207 ? -8.551 -27.861 19.452 1.00 59.00 207 LYS A O 1
ATOM 1725 N N . GLU A 1 208 ? -9.453 -25.917 18.797 1.00 68.62 208 GLU A N 1
ATOM 1726 C CA . GLU A 1 208 ? -9.466 -25.324 20.128 1.00 68.62 208 GLU A CA 1
ATOM 1727 C C . GLU A 1 208 ? -10.913 -25.276 20.640 1.00 68.62 208 GLU A C 1
ATOM 1729 O O . GLU A 1 208 ? -11.762 -24.590 20.070 1.00 68.62 208 GLU A O 1
ATOM 1734 N N . ASN A 1 209 ? -11.205 -26.001 21.727 1.00 70.50 209 ASN A N 1
ATOM 1735 C CA . ASN A 1 209 ? -12.459 -25.861 22.477 1.00 70.50 209 ASN A CA 1
ATOM 1736 C C . ASN A 1 209 ? -12.457 -24.507 23.205 1.00 70.50 209 ASN A C 1
ATOM 1738 O O . ASN A 1 209 ? -12.261 -24.435 24.416 1.00 70.50 209 ASN A O 1
ATOM 1742 N N . ILE A 1 210 ? -12.609 -23.419 22.450 1.00 76.00 210 ILE A N 1
ATOM 1743 C CA . ILE A 1 210 ? -12.684 -22.066 22.996 1.00 76.00 210 ILE A CA 1
ATOM 1744 C C . ILE A 1 210 ? -14.142 -21.791 23.348 1.00 76.00 210 ILE A C 1
ATOM 1746 O O . ILE A 1 210 ? -14.969 -21.545 22.465 1.00 76.00 210 ILE A O 1
ATOM 1750 N N . GLU A 1 211 ? -14.450 -21.794 24.643 1.00 80.50 211 GLU A N 1
ATOM 1751 C CA . GLU A 1 211 ? -15.706 -21.237 25.134 1.00 80.50 211 GLU A CA 1
ATOM 1752 C C . GLU A 1 211 ? -15.751 -19.738 24.818 1.00 80.50 211 GLU A C 1
ATOM 1754 O O . GLU A 1 211 ? -14.838 -18.977 25.149 1.00 80.50 211 GLU A O 1
ATOM 1759 N N . ARG A 1 212 ? -16.808 -19.309 24.127 1.00 82.94 212 ARG A N 1
ATOM 1760 C CA . ARG A 1 212 ? -17.023 -17.903 23.782 1.00 82.94 212 ARG A CA 1
ATOM 1761 C C . ARG A 1 212 ? -18.007 -17.295 24.765 1.00 82.94 212 ARG A C 1
ATOM 1763 O O . ARG A 1 212 ? -19.152 -17.733 24.834 1.00 82.94 212 ARG A O 1
ATOM 1770 N N . ASP A 1 213 ? -17.592 -16.240 25.452 1.00 89.25 213 ASP A N 1
ATOM 1771 C CA . ASP A 1 213 ? -18.519 -15.410 26.211 1.00 89.25 213 ASP A CA 1
ATOM 1772 C C . ASP A 1 213 ? -19.250 -14.441 25.270 1.00 89.25 213 ASP A C 1
ATOM 1774 O O . ASP A 1 213 ? -18.659 -13.522 24.703 1.00 89.25 213 ASP A O 1
ATOM 1778 N N . SER A 1 214 ? -20.562 -14.641 25.127 1.00 90.06 214 SER A N 1
ATOM 1779 C CA . SER A 1 214 ? -21.445 -13.789 24.319 1.00 90.06 214 SER A CA 1
ATOM 1780 C C . SER A 1 214 ? -21.526 -12.331 24.790 1.00 90.06 214 SER A C 1
ATOM 1782 O O . SER A 1 214 ? -21.994 -11.478 24.036 1.00 90.06 214 SER A O 1
ATOM 1784 N N . LYS A 1 215 ? -21.071 -12.034 26.015 1.00 94.62 215 LYS A N 1
ATOM 1785 C CA . LYS A 1 215 ? -21.065 -10.685 26.589 1.00 94.62 215 LYS A CA 1
ATOM 1786 C C . LYS A 1 215 ? -19.722 -9.963 26.461 1.00 94.62 215 LYS A C 1
ATOM 1788 O O . LYS A 1 215 ? -19.611 -8.803 26.859 1.00 94.62 215 LYS A O 1
ATOM 1793 N N . SER A 1 216 ? -18.721 -10.614 25.875 1.00 93.69 216 SER A N 1
ATOM 1794 C CA . SER A 1 216 ? -17.360 -10.098 25.760 1.00 93.69 216 SER A CA 1
ATOM 1795 C C . SER A 1 216 ? -16.998 -9.765 24.313 1.00 93.69 216 SER A C 1
ATOM 1797 O O . SER A 1 216 ? -17.012 -10.618 23.428 1.00 93.69 216 SER A O 1
ATOM 1799 N N . PHE A 1 217 ? -16.620 -8.511 24.074 1.00 94.69 217 PHE A N 1
ATOM 1800 C CA . PHE A 1 217 ? -16.280 -7.976 22.758 1.00 94.69 217 PHE A CA 1
ATOM 1801 C C . PHE A 1 217 ? -14.839 -7.482 22.716 1.00 94.69 217 PHE A C 1
ATOM 1803 O O . PHE A 1 217 ? -14.333 -6.933 23.689 1.00 94.69 217 PHE A O 1
ATOM 1810 N N . VAL A 1 218 ? -14.179 -7.617 21.564 1.00 92.50 218 VAL A N 1
ATOM 1811 C CA . VAL A 1 218 ? -12.813 -7.120 21.357 1.00 92.50 218 VAL A CA 1
ATOM 1812 C C . VAL A 1 218 ? -12.810 -6.051 20.272 1.00 92.50 218 VAL A C 1
ATOM 1814 O O . VAL A 1 218 ? -13.177 -6.307 19.126 1.00 92.50 218 VAL A O 1
ATOM 1817 N N . PHE A 1 219 ? -12.319 -4.864 20.614 1.00 92.62 219 PHE A N 1
ATOM 1818 C CA . PHE A 1 219 ? -11.913 -3.853 19.650 1.00 92.62 219 PHE A CA 1
ATOM 1819 C C . PHE A 1 219 ? -10.405 -3.963 19.422 1.00 92.62 219 PHE A C 1
ATOM 1821 O O . PHE A 1 219 ? -9.610 -3.643 20.304 1.00 92.62 219 PHE A O 1
ATOM 1828 N N . PHE A 1 220 ? -9.998 -4.412 18.233 1.00 89.94 220 PHE A N 1
ATOM 1829 C CA . PHE A 1 220 ? -8.589 -4.608 17.890 1.00 89.94 220 PHE A CA 1
ATOM 1830 C C . PHE A 1 220 ? -8.157 -3.696 16.740 1.00 89.94 220 PHE A C 1
ATOM 1832 O O . PHE A 1 220 ? -8.542 -3.888 15.585 1.00 89.94 220 PHE A O 1
ATOM 1839 N N . ALA A 1 221 ? -7.331 -2.694 17.045 1.00 85.31 221 ALA A N 1
ATOM 1840 C CA . ALA A 1 221 ? -6.969 -1.665 16.081 1.00 85.31 221 ALA A CA 1
ATOM 1841 C C . ALA A 1 221 ? -5.595 -1.023 16.333 1.00 85.31 221 ALA A C 1
ATOM 1843 O O . ALA A 1 221 ? -5.226 -0.656 17.441 1.00 85.31 221 ALA A O 1
ATOM 1844 N N . SER A 1 222 ? -4.852 -0.740 15.258 1.00 80.44 222 SER A N 1
ATOM 1845 C CA . SER A 1 222 ? -3.718 0.207 15.297 1.00 80.44 222 SER A CA 1
ATOM 1846 C C . SER A 1 222 ? -4.179 1.658 15.570 1.00 80.44 222 SER A C 1
ATOM 1848 O O . SER A 1 222 ? -5.314 1.876 15.969 1.00 80.44 222 SER A O 1
ATOM 1850 N N . SER A 1 223 ? -3.366 2.680 15.296 1.00 80.38 223 SER A N 1
ATOM 1851 C CA . SER A 1 223 ? -3.707 4.100 15.522 1.00 80.38 223 SER A CA 1
ATOM 1852 C C . SER A 1 223 ? -4.975 4.612 14.810 1.00 80.38 223 SER A C 1
ATOM 1854 O O . SER A 1 223 ? -5.418 4.024 13.818 1.00 80.38 223 SER A O 1
ATOM 1856 N N . GLY A 1 224 ? -5.470 5.777 15.252 1.00 82.06 224 GLY A N 1
ATOM 1857 C CA . GLY A 1 224 ? -6.605 6.491 14.655 1.00 82.06 224 GLY A CA 1
ATOM 1858 C C . GLY A 1 224 ? -7.937 5.934 15.141 1.00 82.06 224 GLY A C 1
ATOM 1859 O O . GLY A 1 224 ? -8.709 5.426 14.331 1.00 82.06 224 GLY A O 1
ATOM 1860 N N . GLN A 1 225 ? -8.165 5.968 16.458 1.00 86.06 225 GLN A N 1
ATOM 1861 C CA . GLN A 1 225 ? -9.257 5.218 17.083 1.00 86.06 225 GLN A CA 1
ATOM 1862 C C . GLN A 1 225 ? -10.645 5.775 16.755 1.00 86.06 225 GLN A C 1
ATOM 1864 O O . GLN A 1 225 ? -11.542 5.000 16.441 1.00 86.06 225 GLN A O 1
ATOM 1869 N N . VAL A 1 226 ? -10.801 7.101 16.722 1.00 87.50 226 VAL A N 1
ATOM 1870 C CA . VAL A 1 226 ? -12.071 7.767 16.363 1.00 87.50 226 VAL A CA 1
ATOM 1871 C C . VAL A 1 226 ? -12.504 7.420 14.942 1.00 87.50 226 VAL A C 1
ATOM 1873 O O . VAL A 1 226 ? -13.634 7.030 14.686 1.00 87.50 226 VAL A O 1
ATOM 1876 N N . HIS A 1 227 ? -11.566 7.444 13.995 1.00 84.75 227 HIS A N 1
ATOM 1877 C CA . HIS A 1 227 ? -11.848 7.027 12.621 1.00 84.75 227 HIS A CA 1
ATOM 1878 C C . 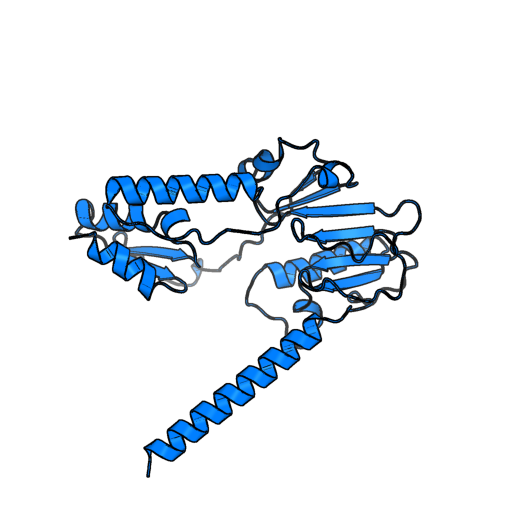HIS A 1 227 ? -12.317 5.563 12.526 1.00 84.75 227 HIS A C 1
ATOM 1880 O O . HIS A 1 227 ? -13.003 5.189 11.578 1.00 84.75 227 HIS A O 1
ATOM 1886 N N . LYS A 1 228 ? -11.934 4.731 13.498 1.00 88.06 228 LYS A N 1
ATOM 1887 C CA . LYS A 1 228 ? -12.329 3.323 13.597 1.00 88.06 228 LYS A CA 1
ATOM 1888 C C . LYS A 1 228 ? -13.554 3.104 14.490 1.00 88.06 228 LYS A C 1
ATOM 1890 O O . LYS A 1 228 ? -13.956 1.959 14.656 1.00 88.06 228 LYS A O 1
ATOM 1895 N N . GLY A 1 229 ? -14.138 4.173 15.032 1.00 91.06 229 GLY A N 1
ATOM 1896 C CA . GLY A 1 229 ? -15.370 4.141 15.814 1.00 91.06 229 GLY A CA 1
ATOM 1897 C C . GLY A 1 229 ? -15.202 3.717 17.271 1.00 91.06 229 GLY A C 1
ATOM 1898 O O . GLY A 1 229 ? -16.184 3.299 17.876 1.00 91.06 229 GLY A O 1
ATOM 1899 N N . LEU A 1 230 ? -13.994 3.792 17.849 1.00 91.38 230 LEU A N 1
ATOM 1900 C CA . LEU A 1 230 ? -13.824 3.471 19.272 1.00 91.38 230 LEU A CA 1
ATOM 1901 C C . LEU A 1 230 ? -14.635 4.415 20.167 1.00 91.38 230 LEU A C 1
ATOM 1903 O O . LEU A 1 230 ? -15.205 3.969 21.150 1.00 91.38 230 LEU A O 1
ATOM 1907 N N . ASP A 1 231 ? -14.702 5.700 19.822 1.00 90.44 231 ASP A N 1
ATOM 1908 C CA . ASP A 1 231 ? -15.508 6.692 20.536 1.00 90.44 231 ASP A CA 1
ATOM 1909 C C . ASP A 1 231 ? -16.980 6.269 20.622 1.00 90.44 231 ASP A C 1
ATOM 1911 O O . ASP A 1 231 ? -17.552 6.256 21.707 1.00 90.44 231 ASP A O 1
ATOM 1915 N N . LEU A 1 232 ? -17.552 5.810 19.506 1.00 92.62 232 LEU A N 1
ATOM 1916 C CA . LEU A 1 232 ? -18.931 5.319 19.453 1.00 92.62 232 LEU A CA 1
ATOM 1917 C C . LEU A 1 232 ? -19.128 4.033 20.261 1.00 92.62 232 LEU A C 1
ATOM 1919 O O . LEU A 1 232 ? -20.146 3.877 20.930 1.00 92.62 232 LEU A O 1
ATOM 1923 N N . LEU A 1 233 ? -18.166 3.105 20.214 1.00 93.44 233 LEU A N 1
ATOM 1924 C CA . LEU A 1 233 ? -18.234 1.880 21.015 1.00 93.44 233 LEU A CA 1
ATOM 1925 C C . LEU A 1 233 ? -18.191 2.195 22.508 1.00 93.44 233 LEU A C 1
ATOM 1927 O O . LEU A 1 233 ? -18.956 1.622 23.274 1.00 93.44 233 LEU A O 1
ATOM 1931 N N . LEU A 1 234 ? -17.332 3.119 22.927 1.00 91.56 234 LEU A N 1
ATOM 1932 C CA . LEU A 1 234 ? -17.246 3.506 24.327 1.00 91.56 234 LEU A CA 1
ATOM 1933 C C . LEU A 1 234 ? -18.525 4.225 24.803 1.00 91.56 234 LEU A C 1
ATOM 1935 O O . LEU A 1 234 ? -19.000 3.954 25.907 1.00 91.56 234 LEU A O 1
ATOM 1939 N N . GLU A 1 235 ? -19.127 5.078 23.966 1.00 90.06 235 GLU A N 1
ATOM 1940 C CA . GLU A 1 235 ? -20.442 5.691 24.226 1.00 90.06 235 GLU A CA 1
ATOM 1941 C C . GLU A 1 235 ? -21.538 4.618 24.373 1.00 90.06 235 GLU A C 1
ATOM 1943 O O . GLU A 1 235 ? -22.268 4.603 25.362 1.00 90.06 235 GLU A O 1
ATOM 1948 N N . LEU A 1 236 ? -21.607 3.659 23.446 1.00 93.56 236 LEU A N 1
ATOM 1949 C CA . LEU A 1 236 ? -22.593 2.578 23.482 1.00 93.56 236 LEU A CA 1
ATOM 1950 C C . LEU A 1 236 ? -22.444 1.691 24.728 1.00 93.56 236 LEU A C 1
ATOM 1952 O O . LEU A 1 236 ? -23.436 1.385 25.390 1.00 93.56 236 LEU A O 1
ATOM 1956 N N . PHE A 1 237 ? -21.218 1.271 25.055 1.00 94.19 237 PHE A N 1
ATOM 1957 C CA . PHE A 1 237 ? -20.981 0.357 26.174 1.00 94.19 237 PHE A CA 1
ATOM 1958 C C . PHE A 1 237 ? -21.260 1.007 27.528 1.00 94.19 237 PHE A C 1
ATOM 1960 O O . PHE A 1 237 ? -21.884 0.387 28.386 1.00 94.19 237 PHE A O 1
ATOM 1967 N N . SER A 1 238 ? -20.873 2.270 27.699 1.00 90.44 238 SER A N 1
ATOM 1968 C CA . SER A 1 238 ? -21.125 3.008 28.941 1.00 90.44 238 SER A CA 1
ATOM 1969 C C . SER A 1 238 ? -22.604 3.319 29.177 1.00 90.44 238 SER A C 1
ATOM 1971 O O . SER A 1 238 ? -23.081 3.223 30.309 1.00 90.44 238 SER A O 1
ATOM 1973 N N . GLN A 1 239 ? -23.343 3.668 28.120 1.00 91.62 239 GLN A N 1
ATOM 1974 C CA . GLN A 1 239 ? -24.731 4.118 28.246 1.00 91.62 239 GLN A CA 1
ATOM 1975 C C . GLN A 1 239 ? -25.737 2.968 28.191 1.00 91.62 239 GLN A C 1
ATOM 1977 O O . GLN A 1 239 ? -26.742 2.998 28.903 1.00 91.62 239 GLN A O 1
ATOM 1982 N N . HIS A 1 240 ? -25.479 1.954 27.362 1.00 94.12 240 HIS A N 1
ATOM 1983 C CA . HIS A 1 240 ? -26.498 0.972 26.987 1.00 94.12 240 HIS A CA 1
ATOM 1984 C C . HIS A 1 240 ? -26.114 -0.483 27.271 1.00 94.12 240 HIS A C 1
ATOM 1986 O O . HIS A 1 240 ? -27.012 -1.315 27.370 1.00 94.12 240 HIS A O 1
ATOM 1992 N N . LEU A 1 241 ? -24.827 -0.815 27.433 1.00 93.44 241 LEU A N 1
ATOM 1993 C CA . LEU A 1 241 ? -24.368 -2.206 27.562 1.00 93.44 241 LEU A CA 1
ATOM 1994 C C . LEU A 1 241 ? -23.597 -2.455 28.870 1.00 93.44 241 LEU A C 1
ATOM 1996 O O . LEU A 1 241 ? -22.484 -2.971 28.856 1.00 93.44 241 LEU A O 1
ATOM 2000 N N . LYS A 1 242 ? -24.210 -2.125 30.014 1.00 89.00 242 LYS A N 1
ATOM 2001 C CA . LYS A 1 242 ? -23.572 -2.221 31.345 1.00 89.00 242 LYS A CA 1
ATOM 2002 C C . LYS A 1 242 ? -23.166 -3.641 31.761 1.00 89.00 242 LYS A C 1
ATOM 2004 O O . LYS A 1 242 ? -22.216 -3.794 32.520 1.00 89.00 242 LYS A O 1
ATOM 2009 N N . ASP A 1 243 ? -23.850 -4.660 31.240 1.00 94.19 243 ASP A N 1
ATOM 2010 C CA . ASP A 1 243 ? -23.551 -6.076 31.512 1.00 94.19 243 ASP A CA 1
ATOM 2011 C C . ASP A 1 243 ? -22.561 -6.690 30.508 1.00 94.19 243 ASP A C 1
ATOM 2013 O O . ASP A 1 243 ? -22.344 -7.902 30.515 1.00 94.19 243 ASP A O 1
ATOM 2017 N N . TYR A 1 244 ? -21.999 -5.880 29.609 1.00 95.75 244 TYR A N 1
ATOM 2018 C CA . TYR A 1 244 ? -21.090 -6.319 28.558 1.00 95.75 244 TYR A CA 1
ATOM 2019 C C . TYR A 1 244 ? -19.685 -5.769 28.782 1.00 95.75 244 TYR A C 1
ATOM 2021 O O . TYR A 1 244 ? -19.494 -4.672 29.301 1.00 95.75 244 TYR A O 1
ATOM 2029 N N . THR A 1 245 ? -18.683 -6.518 28.326 1.00 94.56 245 THR A N 1
ATOM 2030 C CA . THR A 1 245 ? -17.274 -6.126 28.425 1.00 94.56 245 THR A CA 1
ATOM 2031 C C . THR A 1 245 ? -16.717 -5.786 27.051 1.00 94.56 245 THR A C 1
ATOM 2033 O O . THR A 1 245 ? -16.831 -6.580 26.117 1.00 94.56 245 THR A O 1
ATOM 2036 N N . LEU A 1 246 ? -16.068 -4.624 26.927 1.00 94.50 246 LEU A N 1
ATOM 2037 C CA . LEU A 1 246 ? -15.295 -4.249 25.743 1.00 94.50 246 LEU A CA 1
ATOM 2038 C C . LEU A 1 246 ? -13.796 -4.272 26.054 1.00 94.50 246 LEU A C 1
ATOM 2040 O O . LEU A 1 246 ? -13.271 -3.399 26.742 1.00 94.50 246 LEU A O 1
ATOM 2044 N N . TYR A 1 247 ? -13.082 -5.235 25.483 1.00 92.69 247 TYR 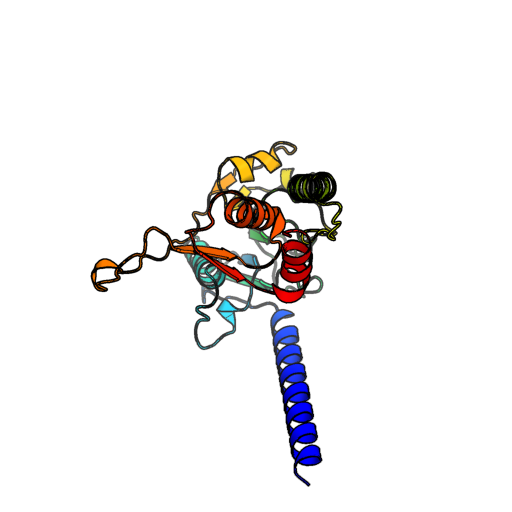A N 1
ATOM 2045 C CA . TYR A 1 247 ? -11.626 -5.286 25.499 1.00 92.69 247 TYR A CA 1
ATOM 2046 C C . TYR A 1 247 ? -11.063 -4.389 24.396 1.00 92.69 247 TYR A C 1
ATOM 2048 O O . TYR A 1 247 ? -11.194 -4.680 23.206 1.00 92.69 247 TYR A O 1
ATOM 2056 N N . VAL A 1 248 ? -10.410 -3.295 24.785 1.00 90.44 248 VAL A N 1
ATOM 2057 C CA . VAL A 1 248 ? -9.808 -2.342 23.844 1.00 90.44 248 VAL A CA 1
ATOM 2058 C C . VAL A 1 248 ? -8.319 -2.645 23.673 1.00 90.44 248 VAL A C 1
ATOM 2060 O O . VAL A 1 248 ? -7.495 -2.392 24.551 1.00 90.44 248 VAL A O 1
ATOM 2063 N N . CYS A 1 249 ? -7.949 -3.153 22.502 1.00 88.31 249 CYS A N 1
ATOM 2064 C CA . CYS A 1 249 ? -6.584 -3.523 22.152 1.00 88.31 249 CYS A CA 1
ATOM 2065 C C . CYS A 1 249 ? -6.058 -2.642 21.010 1.00 88.31 249 CYS A C 1
ATOM 2067 O O . CYS A 1 249 ? -6.479 -2.768 19.858 1.00 88.31 249 CYS A O 1
ATOM 2069 N N . GLY A 1 250 ? -5.081 -1.776 21.292 1.00 75.00 250 GLY A N 1
ATOM 2070 C CA . GLY A 1 250 ? -4.531 -0.908 20.258 1.00 75.00 250 GLY A CA 1
ATOM 2071 C C . GLY A 1 250 ? -3.207 -0.212 20.550 1.00 75.00 250 GLY A C 1
ATOM 2072 O O . GLY A 1 250 ? -2.671 -0.220 21.654 1.00 75.00 250 GLY A O 1
ATOM 2073 N N . TRP A 1 251 ? -2.642 0.397 19.507 1.00 63.72 251 TRP A N 1
ATOM 2074 C CA . TRP A 1 251 ? -1.367 1.117 19.584 1.00 63.72 251 TRP A CA 1
ATOM 2075 C C . TRP A 1 251 ? -1.587 2.588 19.970 1.00 63.72 251 TRP A C 1
ATOM 2077 O O . TRP A 1 251 ? -2.424 3.260 19.369 1.00 63.72 251 TRP A O 1
ATOM 2087 N N . LYS A 1 252 ? -0.802 3.106 20.932 1.00 58.81 252 LYS A N 1
ATOM 2088 C CA . LYS A 1 252 ? -0.912 4.474 21.501 1.00 58.81 252 LYS A CA 1
ATOM 2089 C C . LYS A 1 252 ? -2.260 4.798 22.182 1.00 58.81 252 LYS A C 1
ATOM 2091 O O . LYS A 1 252 ? -2.672 5.954 22.194 1.00 58.81 252 LYS A O 1
ATOM 2096 N N . LEU A 1 253 ? -2.889 3.808 22.820 1.00 56.22 253 LEU A N 1
ATOM 2097 C CA . LEU A 1 253 ? -4.149 3.950 23.574 1.00 56.22 253 LEU A CA 1
ATOM 2098 C C . LEU A 1 253 ? -4.125 5.088 24.609 1.00 56.22 253 LEU A C 1
ATOM 2100 O O . LEU A 1 253 ? -5.038 5.898 24.664 1.00 56.22 253 LEU A O 1
ATOM 2104 N N . ARG A 1 254 ? -3.048 5.205 25.393 1.00 53.66 254 ARG A N 1
ATOM 2105 C CA . ARG A 1 254 ? -3.061 5.950 26.667 1.00 53.66 254 ARG A CA 1
ATOM 2106 C C . ARG A 1 254 ? -3.378 7.451 26.586 1.00 53.66 254 ARG A C 1
ATOM 2108 O O . ARG A 1 254 ? -3.774 8.018 27.586 1.00 53.66 254 ARG A O 1
ATOM 2115 N N . LYS A 1 255 ? -3.172 8.129 25.451 1.00 57.44 255 LYS A N 1
ATOM 2116 C CA . LYS A 1 255 ? -3.549 9.556 25.330 1.00 57.44 255 LYS A CA 1
ATOM 2117 C C . LYS A 1 255 ? -4.961 9.751 24.781 1.00 57.44 255 LYS A C 1
ATOM 2119 O O . LYS A 1 255 ? -5.631 10.678 25.205 1.00 57.44 255 LYS A O 1
ATOM 2124 N N . GLU A 1 256 ? -5.391 8.911 23.842 1.00 55.94 256 GLU A N 1
ATOM 2125 C CA . GLU A 1 256 ? -6.719 9.023 23.225 1.00 55.94 256 GLU A CA 1
ATOM 2126 C C . GLU A 1 256 ? -7.791 8.389 24.118 1.00 55.94 256 GLU A C 1
ATOM 2128 O O . GLU A 1 256 ? -8.809 9.024 24.356 1.00 55.94 256 GLU A O 1
ATOM 2133 N N . CYS A 1 257 ? -7.531 7.210 24.695 1.00 57.84 257 CYS A N 1
ATOM 2134 C CA . CYS A 1 257 ? -8.437 6.567 25.649 1.00 57.84 257 CYS A CA 1
ATOM 2135 C C . CYS A 1 257 ? -8.642 7.421 26.892 1.00 57.84 257 CYS A C 1
ATOM 2137 O O . CYS A 1 257 ? -9.783 7.627 27.251 1.00 57.84 257 CYS A O 1
ATOM 2139 N N . ASN A 1 258 ? -7.596 8.009 27.483 1.00 58.41 258 ASN A N 1
ATOM 2140 C CA . ASN A 1 258 ? -7.785 8.866 28.658 1.00 58.41 258 ASN A CA 1
ATOM 2141 C C . ASN A 1 258 ? -8.715 10.053 28.365 1.00 58.41 258 ASN A C 1
ATOM 2143 O O . ASN A 1 258 ? -9.549 10.384 29.193 1.00 58.41 258 ASN A O 1
ATOM 2147 N N . LEU A 1 259 ? -8.597 10.685 27.192 1.00 58.19 259 LEU A N 1
ATOM 2148 C CA . LEU A 1 259 ? -9.487 11.787 26.813 1.00 58.19 259 LEU A CA 1
ATOM 2149 C C . LEU A 1 259 ? -10.913 11.291 26.546 1.00 58.19 259 LEU A C 1
ATOM 2151 O O . LEU A 1 259 ? -11.869 11.929 26.973 1.00 58.19 259 LEU A O 1
ATOM 2155 N N . LEU A 1 260 ? -11.058 10.146 25.875 1.00 59.94 260 LEU A N 1
ATOM 2156 C CA . LEU A 1 260 ? -12.363 9.548 25.603 1.00 59.94 260 LEU A CA 1
ATOM 2157 C C . LEU A 1 260 ? -13.043 9.080 26.901 1.00 59.94 260 LEU A C 1
ATOM 2159 O O . LEU A 1 260 ? -14.161 9.501 27.163 1.00 59.94 260 LEU A O 1
ATOM 2163 N N . GLU A 1 261 ? -12.364 8.312 27.751 1.00 57.62 261 GLU A N 1
ATOM 2164 C CA . GLU A 1 261 ? -12.838 7.830 29.058 1.00 57.62 261 GLU A CA 1
ATOM 2165 C C . GLU A 1 261 ? -13.187 8.980 30.008 1.00 57.62 261 GLU A C 1
ATOM 2167 O O . GLU A 1 261 ? -14.247 8.945 30.617 1.00 57.62 261 GLU A O 1
ATOM 2172 N N . MET A 1 262 ? -12.376 10.047 30.079 1.00 53.22 262 MET A N 1
ATOM 2173 C CA . MET A 1 262 ? -12.694 11.228 30.900 1.00 53.22 262 MET A CA 1
ATOM 2174 C C . MET A 1 262 ? -13.977 11.948 30.465 1.00 53.22 262 MET A C 1
ATOM 2176 O O . MET A 1 262 ? -14.571 12.655 31.274 1.00 53.22 262 MET A O 1
ATOM 2180 N N . SER A 1 263 ? -14.407 11.799 29.207 1.00 49.94 263 SER A N 1
ATOM 2181 C CA . SER A 1 263 ? -15.708 12.328 28.780 1.00 49.94 263 SER A CA 1
ATOM 2182 C C . SER A 1 263 ? -16.864 11.424 29.175 1.00 49.94 263 SER A C 1
ATOM 2184 O O . SER A 1 263 ? -17.995 11.894 29.285 1.00 49.94 263 SER A O 1
ATOM 2186 N N . ILE A 1 264 ? -16.613 10.119 29.306 1.00 56.34 264 ILE A N 1
ATOM 2187 C CA . ILE A 1 264 ? -17.611 9.072 29.547 1.00 56.34 264 ILE A CA 1
ATOM 2188 C C . ILE A 1 264 ? -17.805 8.918 31.056 1.00 56.34 264 ILE A C 1
ATOM 2190 O O . ILE A 1 264 ? -17.532 7.871 31.635 1.00 56.34 264 ILE A O 1
ATOM 2194 N N . GLY A 1 265 ? -18.218 10.024 31.680 1.00 45.22 265 GLY A N 1
ATOM 2195 C CA . GLY A 1 265 ? -18.819 10.021 33.011 1.00 45.22 265 GLY A CA 1
ATOM 2196 C C . GLY A 1 265 ? -20.228 9.456 32.972 1.00 45.22 265 GLY A C 1
ATOM 2197 O O . GLY A 1 265 ? -20.946 9.762 31.990 1.00 45.22 265 GLY A O 1
#

pLDDT: mean 84.73, std 14.28, range [43.59, 98.75]

Secondary structure (DSSP, 8-state):
-HHHHHHHHHHHHHHHHHHHHHHHHHHHTSEE--TT----SEEEEEEE--GGGT-SS--TT-THHHHHHHHHHHHHHTTEEEEEEETT-TT----S-EEEEEEEESS---SSGGGEEEEEEEEEEE-SS-HHHHHHHHHHHHHHHHHHHS-----S---S----GGGGGSSEEEEES-HHHHHTTTTS-PPSEEEEPPPPP---GGGS-----TTEEEEEE-S-TGGGTHHHHHHHHHHH-TT-EEEEEETTHHHHHHHHHHH--

Foldseek 3Di:
DVPVVVVVVVVVVVVVVVVVVVVVVVVLLAKAWQLVVADAPAAEEEAAACVLSPDPDGDPPDQVSVVVVVVCNVVVVVRYRYMYHYLQNQPYDDPAAHLEYEHAPPRPRDPHPVRHDVNRAYEYEAEWAFLVVVQVLLVVLQVVCCVVQVDHDDDDSDDPTGDDQVQLVGQEYEYEDDPVRVCSCVVYNHHHYHYDYGDDDDDPCVPDPDDDDPQEEEDADEDDVSSVPVLVVLVCCLPPNVVHYYHYHYDPCPPVVVRSVVSSD

Organism: Phocaeicola vulgatus (NCBI:txid821)

Radius of gyration: 23.02 Å; chains: 1; bounding box: 52×47×68 Å